Protein AF-0000000077139565 (afdb_homodimer)

Sequence (240 aa):
MNKADRIEIIENQLIAYNNKDIEKFLTYWDQNAKIYLHPNTLIANGIQEIKERHLMRFQEPDLSAELISRKAYSEKIVDFEIVTRNLPEGKAILDVLAIYEIENNFITKAWFLIGEPIYIMNKADRIEIIENQLIAYNNKDIEKFLTYWDQNAKIYLHPNTLIANGIQEIKERHLMRFQEPDLSAELISRKAYSEKIVDFEIVTRNLPEGKAILDVLAIYEIENNFITKAWFLIGEPIYI

Organism: Leptospira biflexa serovar Patoc (strain Patoc 1 / ATCC 23582 / Paris) (NCBI:txid456481)

InterPro domains:
  IPR032710 NTF2-like domain superfamily [SSF54427] (6-115)

Structure (mmCIF, N/CA/C/O backbone):
data_AF-0000000077139565-model_v1
#
loop_
_entity.id
_entity.type
_entity.pdbx_description
1 polymer 'SnoaL-like domain-containing protein'
#
loop_
_atom_site.group_PDB
_atom_site.id
_atom_site.type_symbol
_atom_site.label_atom_id
_atom_site.label_alt_id
_atom_site.label_comp_id
_atom_site.label_asym_id
_atom_site.label_entity_id
_atom_site.label_seq_id
_atom_site.pdbx_PDB_ins_code
_atom_site.Cartn_x
_atom_site.Cartn_y
_atom_site.Cartn_z
_atom_site.occupancy
_atom_site.B_iso_or_equiv
_atom_site.auth_seq_id
_atom_site.auth_comp_id
_atom_site.auth_asym_id
_atom_site.auth_atom_id
_atom_site.pdbx_PDB_model_num
ATOM 1 N N . MET A 1 1 ? 22.359 1.087 -3.627 1 79.38 1 MET A N 1
ATOM 2 C CA . MET A 1 1 ? 21.484 0.787 -4.758 1 79.38 1 MET A CA 1
ATOM 3 C C . MET A 1 1 ? 20.625 1.996 -5.121 1 79.38 1 MET A C 1
ATOM 5 O O . MET A 1 1 ? 20.062 2.652 -4.242 1 79.38 1 MET A O 1
ATOM 9 N N . ASN A 1 2 ? 20.641 2.254 -6.418 1 87.25 2 ASN A N 1
ATOM 10 C CA . ASN A 1 2 ? 19.859 3.434 -6.789 1 87.25 2 ASN A CA 1
ATOM 11 C C . ASN A 1 2 ? 18.453 3.062 -7.25 1 87.25 2 ASN A C 1
ATOM 13 O O . ASN A 1 2 ? 18.141 1.882 -7.41 1 87.25 2 ASN A O 1
ATOM 17 N N . LYS A 1 3 ? 17.578 4.047 -7.332 1 90.25 3 LYS A N 1
ATOM 18 C CA . LYS A 1 3 ? 16.172 3.891 -7.699 1 90.25 3 LYS A CA 1
ATOM 19 C C . LYS A 1 3 ? 16.031 3.135 -9.016 1 90.25 3 LYS A C 1
ATOM 21 O O . LYS A 1 3 ? 15.172 2.271 -9.156 1 90.25 3 LYS A O 1
ATOM 26 N N . ALA A 1 4 ? 16.875 3.469 -9.969 1 92.69 4 ALA A N 1
ATOM 27 C CA . ALA A 1 4 ? 16.812 2.84 -11.281 1 92.69 4 ALA A CA 1
ATOM 28 C C . ALA A 1 4 ? 17.062 1.338 -11.188 1 92.69 4 ALA A C 1
ATOM 30 O O . ALA A 1 4 ? 16.422 0.549 -11.875 1 92.69 4 ALA A O 1
ATOM 31 N N . ASP A 1 5 ? 17.969 0.961 -10.359 1 94.69 5 ASP A N 1
ATOM 32 C CA . ASP A 1 5 ? 18.281 -0.45 -10.148 1 94.69 5 ASP A CA 1
ATOM 33 C C . ASP A 1 5 ? 17.078 -1.194 -9.562 1 94.69 5 ASP A C 1
ATOM 35 O O . ASP A 1 5 ? 16.766 -2.303 -9.992 1 94.69 5 ASP A O 1
ATOM 39 N N . ARG A 1 6 ? 16.5 -0.558 -8.586 1 96.44 6 ARG A N 1
ATOM 40 C CA . ARG A 1 6 ? 15.344 -1.171 -7.945 1 96.44 6 ARG A CA 1
ATOM 41 C C . ARG A 1 6 ? 14.203 -1.36 -8.938 1 96.44 6 ARG A C 1
ATOM 43 O O . ARG A 1 6 ? 13.562 -2.416 -8.969 1 96.44 6 ARG A O 1
ATOM 50 N N . ILE A 1 7 ? 13.969 -0.397 -9.773 1 96.81 7 ILE A N 1
ATOM 51 C CA . ILE A 1 7 ? 12.914 -0.447 -10.781 1 96.81 7 ILE A CA 1
ATOM 52 C C . ILE A 1 7 ? 13.203 -1.574 -11.773 1 96.81 7 ILE A C 1
ATOM 54 O O . ILE A 1 7 ? 12.297 -2.32 -12.148 1 96.81 7 ILE A O 1
ATOM 58 N N . GLU A 1 8 ? 14.398 -1.673 -12.18 1 97.12 8 GLU A N 1
ATOM 59 C CA . GLU A 1 8 ? 14.789 -2.709 -13.125 1 97.12 8 GLU A CA 1
ATOM 60 C C . GLU A 1 8 ? 14.555 -4.102 -12.547 1 97.12 8 GLU A C 1
ATOM 62 O O . GLU A 1 8 ? 14.109 -5.008 -13.258 1 97.12 8 GLU A O 1
ATOM 67 N N . ILE A 1 9 ? 14.867 -4.266 -11.312 1 97.94 9 ILE A N 1
ATOM 68 C CA . ILE A 1 9 ? 14.664 -5.547 -10.648 1 97.94 9 ILE A CA 1
ATOM 69 C C . ILE A 1 9 ? 13.18 -5.914 -10.688 1 97.94 9 ILE A C 1
ATOM 71 O O . ILE A 1 9 ? 12.828 -7.039 -11.055 1 97.94 9 ILE A O 1
ATOM 75 N N . ILE A 1 10 ? 12.312 -5.004 -10.352 1 98.69 10 ILE A N 1
ATOM 76 C CA . ILE A 1 10 ? 10.883 -5.266 -10.297 1 98.69 10 ILE A CA 1
ATOM 77 C C . ILE A 1 10 ? 10.344 -5.5 -11.703 1 98.69 10 ILE A C 1
ATOM 79 O O . ILE A 1 10 ? 9.5 -6.371 -11.922 1 98.69 10 ILE A O 1
ATOM 83 N N . GLU A 1 11 ? 10.891 -4.73 -12.656 1 98.44 11 GLU A N 1
ATOM 84 C CA . GLU A 1 11 ? 10.508 -4.922 -14.055 1 98.44 11 GLU A CA 1
ATOM 85 C C . GLU A 1 11 ? 10.852 -6.328 -14.531 1 98.44 11 GLU A C 1
ATOM 87 O O . GLU A 1 11 ? 10.008 -7.016 -15.102 1 98.44 11 GLU A O 1
ATOM 92 N N . ASN A 1 12 ? 12.023 -6.723 -14.297 1 98.62 12 ASN A N 1
ATOM 93 C CA . ASN A 1 12 ? 12.484 -8.031 -14.742 1 98.62 12 ASN A CA 1
ATOM 94 C C . ASN A 1 12 ? 11.773 -9.156 -14 1 98.62 12 ASN A C 1
ATOM 96 O O . ASN A 1 12 ? 11.484 -10.203 -14.586 1 98.62 12 ASN A O 1
ATOM 100 N N . GLN A 1 13 ? 11.562 -9 -12.719 1 98.81 13 GLN A N 1
ATOM 101 C CA . GLN A 1 13 ? 10.773 -9.961 -11.953 1 98.81 13 GLN A CA 1
ATOM 102 C C . GLN A 1 13 ? 9.391 -10.148 -12.555 1 98.81 13 GLN A C 1
ATOM 104 O O . GLN A 1 13 ? 8.906 -11.281 -12.68 1 98.81 13 GLN A O 1
ATOM 109 N N . LEU A 1 14 ? 8.719 -9.055 -12.992 1 98.88 14 LEU A N 1
ATOM 110 C CA . LEU A 1 14 ? 7.395 -9.117 -13.602 1 98.88 14 LEU A CA 1
ATOM 111 C C . LEU A 1 14 ? 7.441 -9.859 -14.93 1 98.88 14 LEU A C 1
ATOM 113 O O . LEU A 1 14 ? 6.551 -10.656 -15.234 1 98.88 14 LEU A O 1
ATOM 117 N N . ILE A 1 15 ? 8.445 -9.57 -15.711 1 98.75 15 ILE A N 1
ATOM 118 C CA . ILE A 1 15 ? 8.633 -10.266 -16.984 1 98.75 15 ILE A CA 1
ATOM 119 C C . ILE A 1 15 ? 8.766 -11.766 -16.734 1 98.75 15 ILE A C 1
ATOM 121 O O . ILE A 1 15 ? 8.117 -12.578 -17.391 1 98.75 15 ILE A O 1
ATOM 125 N N . ALA A 1 16 ? 9.617 -12.125 -15.758 1 98.88 16 ALA A N 1
ATOM 126 C CA . ALA A 1 16 ? 9.805 -13.531 -15.414 1 98.88 16 ALA A CA 1
ATOM 127 C C . ALA A 1 16 ? 8.5 -14.164 -14.945 1 98.88 16 ALA A C 1
ATOM 129 O O . ALA A 1 16 ? 8.211 -15.32 -15.273 1 98.88 16 ALA A O 1
ATOM 130 N N . TYR A 1 17 ? 7.758 -13.453 -14.133 1 98.88 17 TYR A N 1
ATOM 131 C CA . TYR A 1 17 ? 6.453 -13.898 -13.656 1 98.88 17 TYR A CA 1
ATOM 132 C C . TYR A 1 17 ? 5.523 -14.203 -14.828 1 98.88 17 TYR A C 1
ATOM 134 O O . T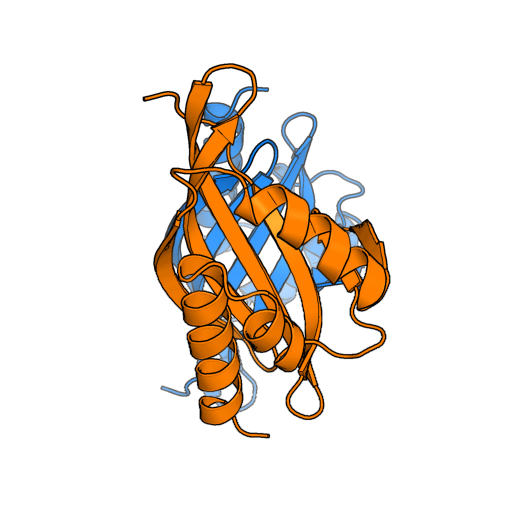YR A 1 17 ? 4.922 -15.281 -14.883 1 98.88 17 TYR A O 1
ATOM 142 N N . ASN A 1 18 ? 5.449 -13.328 -15.82 1 98.81 18 ASN A N 1
ATOM 143 C CA . ASN A 1 18 ? 4.547 -13.477 -16.969 1 98.81 18 ASN A CA 1
ATOM 144 C C . ASN A 1 18 ? 5.012 -14.586 -17.906 1 98.81 18 ASN A C 1
ATOM 146 O O . ASN A 1 18 ? 4.195 -15.219 -18.578 1 98.81 18 ASN A O 1
ATOM 150 N N . ASN A 1 19 ? 6.305 -14.773 -17.922 1 98.56 19 ASN A N 1
ATOM 151 C CA . ASN A 1 19 ? 6.863 -15.875 -18.703 1 98.56 19 ASN A CA 1
ATOM 152 C C . ASN A 1 19 ? 6.727 -17.203 -17.969 1 98.56 19 ASN A C 1
ATOM 154 O O . ASN A 1 19 ? 7.074 -18.266 -18.516 1 98.56 19 ASN A O 1
ATOM 158 N N . LYS A 1 20 ? 6.336 -17.172 -16.781 1 98.56 20 LYS A N 1
ATOM 159 C CA . LYS A 1 20 ? 6.223 -18.344 -15.914 1 98.56 20 LYS A CA 1
ATOM 160 C C . LYS A 1 20 ? 7.555 -19.078 -15.797 1 98.56 20 LYS A C 1
ATOM 162 O O . LYS A 1 20 ? 7.598 -20.312 -15.812 1 98.56 20 LYS A O 1
ATOM 167 N N . ASP A 1 21 ? 8.562 -18.234 -15.773 1 98.56 21 ASP A N 1
ATOM 168 C CA . ASP A 1 21 ? 9.93 -18.719 -15.648 1 98.56 21 ASP A CA 1
ATOM 169 C C . ASP A 1 21 ? 10.383 -18.734 -14.188 1 98.56 21 ASP A C 1
ATOM 171 O O . ASP A 1 21 ? 11.008 -17.766 -13.727 1 98.56 21 ASP A O 1
ATOM 175 N N . ILE A 1 22 ? 10.172 -19.875 -13.508 1 98.75 22 ILE A N 1
ATOM 176 C CA . ILE A 1 22 ? 10.367 -19.953 -12.07 1 98.75 22 ILE A CA 1
ATOM 177 C C . ILE A 1 22 ? 11.844 -19.719 -11.734 1 98.75 22 ILE A C 1
ATOM 179 O O . ILE A 1 22 ? 12.172 -19.078 -10.742 1 98.75 22 ILE A O 1
ATOM 183 N N . GLU A 1 23 ? 12.734 -20.234 -12.469 1 98.56 23 GLU A N 1
ATOM 184 C CA . GLU A 1 23 ? 14.156 -20.094 -12.195 1 98.56 23 GLU A CA 1
ATOM 185 C C . GLU A 1 23 ? 14.578 -18.625 -12.242 1 98.56 23 GLU A C 1
ATOM 187 O O . GLU A 1 23 ? 15.234 -18.125 -11.32 1 98.56 23 GLU A O 1
ATOM 192 N N . LYS A 1 24 ? 14.164 -18.047 -13.312 1 98.69 24 LYS A N 1
ATOM 193 C CA . LYS A 1 24 ? 14.5 -16.625 -13.438 1 98.69 24 LYS A CA 1
ATOM 194 C C . LYS A 1 24 ? 13.781 -15.797 -12.383 1 98.69 24 LYS A C 1
ATOM 196 O O . LYS A 1 24 ? 14.367 -14.891 -11.797 1 98.69 24 LYS A O 1
ATOM 201 N N . PHE A 1 25 ? 12.531 -16.062 -12.148 1 98.88 25 PHE A N 1
ATOM 202 C CA . PHE A 1 25 ? 11.719 -15.367 -11.164 1 98.88 25 PHE A CA 1
ATOM 203 C C . PHE A 1 25 ? 12.391 -15.367 -9.797 1 98.88 25 PHE A C 1
ATOM 205 O O . PHE A 1 25 ? 12.523 -14.312 -9.164 1 98.88 25 PHE A O 1
ATOM 212 N N . LEU A 1 26 ? 12.93 -16.469 -9.398 1 98.81 26 LEU A N 1
ATOM 213 C CA . LEU A 1 26 ? 13.469 -16.641 -8.055 1 98.81 26 LEU A CA 1
ATOM 214 C C . LEU A 1 26 ? 14.797 -15.906 -7.898 1 98.81 26 LEU A C 1
ATOM 216 O O . LEU A 1 26 ? 15.219 -15.617 -6.781 1 98.81 26 LEU A O 1
ATOM 220 N N . THR A 1 27 ? 15.43 -15.602 -9 1 98.69 27 THR A N 1
ATOM 221 C CA . THR A 1 27 ? 16.734 -14.953 -8.93 1 98.69 27 THR A CA 1
ATOM 222 C C . THR A 1 27 ? 16.609 -13.531 -8.391 1 98.69 27 THR A C 1
ATOM 224 O O . THR A 1 27 ? 17.594 -12.922 -7.98 1 98.69 27 THR A O 1
ATOM 227 N N . TYR A 1 28 ? 15.414 -13.008 -8.336 1 98.75 28 TYR A N 1
ATOM 228 C CA . TYR A 1 28 ? 15.211 -11.633 -7.902 1 98.75 28 TYR A CA 1
ATOM 229 C C . TYR A 1 28 ? 14.859 -11.57 -6.422 1 98.75 28 TYR A C 1
ATOM 231 O O . TYR A 1 28 ? 14.766 -10.492 -5.84 1 98.75 28 TYR A O 1
ATOM 239 N N . TRP A 1 29 ? 14.711 -12.672 -5.785 1 98.81 29 TRP A N 1
ATOM 240 C CA . TRP A 1 29 ? 14.266 -12.742 -4.398 1 98.81 29 TRP A CA 1
ATOM 241 C C . TRP A 1 29 ? 15.414 -13.117 -3.477 1 98.81 29 TRP A C 1
ATOM 243 O O . TRP A 1 29 ? 16.266 -13.945 -3.834 1 98.81 29 TRP A O 1
ATOM 253 N N . ASP A 1 30 ? 15.414 -12.523 -2.297 1 98.75 30 ASP A N 1
ATOM 254 C CA . ASP A 1 30 ? 16.328 -12.93 -1.239 1 98.75 30 ASP A CA 1
ATOM 255 C C . ASP A 1 30 ? 16 -14.328 -0.727 1 98.75 30 ASP A C 1
ATOM 257 O O . ASP A 1 30 ? 14.844 -14.734 -0.718 1 98.75 30 ASP A O 1
ATOM 261 N N . GLN A 1 31 ? 17.016 -14.977 -0.201 1 98.44 31 GLN A N 1
ATOM 262 C CA . GLN A 1 31 ? 16.844 -16.328 0.31 1 98.44 31 GLN A CA 1
ATOM 263 C C . GLN A 1 31 ? 15.852 -16.359 1.475 1 98.44 31 GLN A C 1
ATOM 265 O O . GLN A 1 31 ? 15.141 -17.344 1.669 1 98.44 31 GLN A O 1
ATOM 270 N N . ASN A 1 32 ? 15.781 -15.305 2.211 1 98.62 32 ASN A N 1
ATOM 271 C CA . ASN A 1 32 ? 14.922 -15.234 3.389 1 98.62 32 ASN A CA 1
ATOM 272 C C . ASN A 1 32 ? 13.75 -14.281 3.172 1 98.62 32 ASN A C 1
ATOM 274 O O . ASN A 1 32 ? 13.188 -13.75 4.133 1 98.62 32 ASN A O 1
ATOM 278 N N . ALA A 1 33 ? 13.453 -13.984 1.938 1 98.88 33 ALA A N 1
ATOM 279 C CA . ALA A 1 33 ? 12.391 -13.039 1.612 1 98.88 33 ALA A CA 1
ATOM 280 C C . ALA A 1 33 ? 11.055 -13.492 2.203 1 98.88 33 ALA A C 1
ATOM 282 O O . ALA A 1 33 ? 10.836 -14.68 2.42 1 98.88 33 ALA A O 1
ATOM 283 N N . LYS A 1 34 ? 10.195 -12.555 2.49 1 98.88 34 LYS A N 1
ATOM 284 C CA . LYS A 1 34 ? 8.867 -12.82 3.031 1 98.88 34 LYS A CA 1
ATOM 285 C C . LYS A 1 34 ? 7.785 -12.141 2.195 1 98.88 34 LYS A C 1
ATOM 287 O O . LYS A 1 34 ? 7.969 -11.016 1.734 1 98.88 34 LYS A O 1
ATOM 292 N N . ILE A 1 35 ? 6.707 -12.766 1.991 1 98.88 35 ILE A N 1
ATOM 293 C CA . ILE A 1 35 ? 5.551 -12.211 1.293 1 98.88 35 ILE A CA 1
ATOM 294 C C . ILE A 1 35 ? 4.359 -12.141 2.242 1 98.88 35 ILE A C 1
ATOM 296 O O . ILE A 1 35 ? 4.062 -13.109 2.949 1 98.88 35 ILE A O 1
ATOM 300 N N . TYR A 1 36 ? 3.682 -11.016 2.234 1 98.88 36 TYR A N 1
ATOM 301 C CA . TYR A 1 36 ? 2.541 -10.781 3.113 1 98.88 36 TYR A CA 1
ATOM 302 C C . TYR A 1 36 ? 1.309 -10.383 2.311 1 98.88 36 TYR A C 1
ATOM 304 O O . TYR A 1 36 ? 1.413 -9.664 1.314 1 98.88 36 TYR A O 1
ATOM 312 N N . LEU A 1 37 ? 0.209 -10.867 2.768 1 98.31 37 LEU A N 1
ATOM 313 C CA . LEU A 1 37 ? -1.005 -10.094 2.549 1 98.31 37 LEU A CA 1
ATOM 314 C C . LEU A 1 37 ? -1.083 -8.922 3.521 1 98.31 37 LEU A C 1
ATOM 316 O O . LEU A 1 37 ? -0.947 -9.102 4.734 1 98.31 37 LEU A O 1
ATOM 320 N N . HIS A 1 38 ? -1.187 -7.781 2.996 1 98.25 38 HIS A N 1
ATOM 321 C CA . HIS A 1 38 ? -1.155 -6.582 3.826 1 98.25 38 HIS A CA 1
ATOM 322 C C . HIS A 1 38 ? -2.227 -6.637 4.91 1 98.25 38 HIS A C 1
ATOM 324 O O . HIS A 1 38 ? -3.375 -6.992 4.637 1 98.25 38 HIS A O 1
ATOM 330 N N . PRO A 1 39 ? -1.955 -6.262 6.062 1 97.38 39 PRO A N 1
ATOM 331 C CA . PRO A 1 39 ? -0.705 -5.617 6.473 1 97.38 39 PRO A CA 1
ATOM 332 C C . PRO A 1 39 ? 0.331 -6.617 6.988 1 97.38 39 PRO A C 1
ATOM 334 O O . PRO A 1 39 ? 1.529 -6.324 6.984 1 97.38 39 PRO A O 1
ATOM 337 N N . ASN A 1 40 ? -0.131 -7.906 7.422 1 97.44 40 ASN A N 1
ATOM 338 C CA . ASN A 1 40 ? 0.881 -8.664 8.148 1 97.44 40 ASN A CA 1
ATOM 339 C C . ASN A 1 40 ? 0.595 -10.164 8.117 1 97.44 40 ASN A C 1
ATOM 341 O O . ASN A 1 40 ? 1.096 -10.914 8.953 1 97.44 40 ASN A O 1
ATOM 345 N N . THR A 1 41 ? -0.232 -10.617 7.211 1 98.12 41 THR A N 1
ATOM 346 C CA . THR A 1 41 ? -0.449 -12.055 7.062 1 98.12 41 THR A CA 1
ATOM 347 C C . THR A 1 41 ? 0.665 -12.688 6.238 1 98.12 41 THR A C 1
ATOM 349 O O . THR A 1 41 ? 0.742 -12.477 5.023 1 98.12 41 THR A O 1
ATOM 352 N N . LEU A 1 42 ? 1.397 -13.461 6.898 1 98.75 42 LEU A N 1
ATOM 353 C CA . LEU A 1 42 ? 2.521 -14.117 6.238 1 98.75 42 LEU A CA 1
ATOM 354 C C . LEU A 1 42 ? 2.043 -15.281 5.371 1 98.75 42 LEU A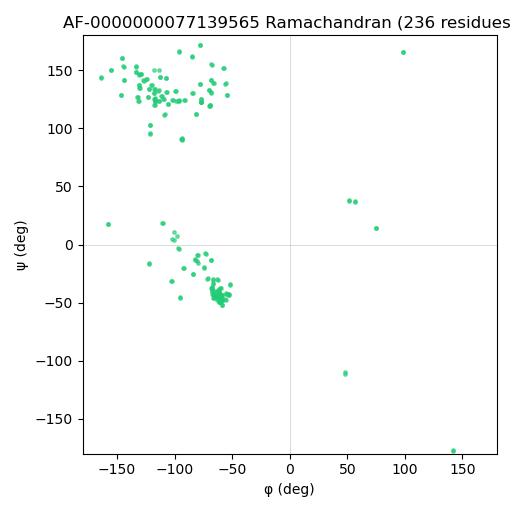 C 1
ATOM 356 O O . LEU A 1 42 ? 1.385 -16.203 5.863 1 98.75 42 LEU A O 1
ATOM 360 N N . ILE A 1 43 ? 2.424 -15.258 4.051 1 98.62 43 ILE A N 1
ATOM 361 C CA . ILE A 1 43 ? 1.927 -16.312 3.18 1 98.62 43 ILE A CA 1
ATOM 362 C C . ILE A 1 43 ? 3.104 -17.062 2.547 1 98.62 43 ILE A C 1
ATOM 364 O O . ILE A 1 43 ? 2.928 -18.125 1.96 1 98.62 43 ILE A O 1
ATOM 368 N N . ALA A 1 44 ? 4.281 -16.516 2.568 1 98.81 44 ALA A N 1
ATOM 369 C CA . ALA A 1 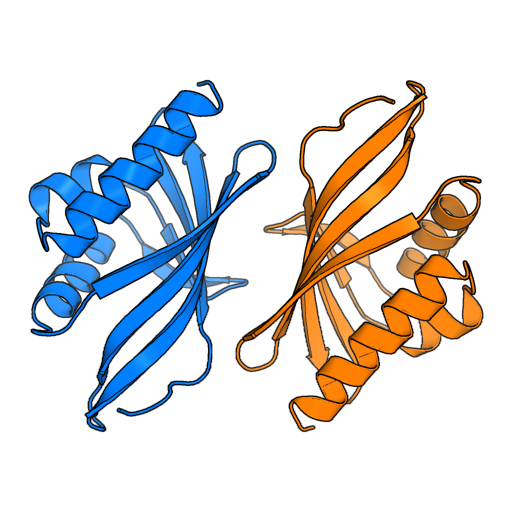44 ? 5.496 -17.203 2.145 1 98.81 44 ALA A CA 1
ATOM 370 C C . ALA A 1 44 ? 6.699 -16.75 2.969 1 98.81 44 ALA A C 1
ATOM 372 O O . ALA A 1 44 ? 6.914 -15.555 3.16 1 98.81 44 ALA A O 1
ATOM 373 N N . ASN A 1 45 ? 7.414 -17.672 3.51 1 98.75 45 ASN A N 1
ATOM 374 C CA . ASN A 1 45 ? 8.586 -17.438 4.348 1 98.75 45 ASN A CA 1
ATOM 375 C C . ASN A 1 45 ? 9.828 -18.109 3.768 1 98.75 45 ASN A C 1
ATOM 377 O O . ASN A 1 45 ? 10.086 -19.297 4.035 1 98.75 45 ASN A O 1
ATOM 381 N N . GLY A 1 46 ? 10.539 -17.312 3.055 1 98.69 46 GLY A N 1
ATOM 382 C CA . GLY A 1 46 ? 11.742 -17.859 2.443 1 98.69 46 GLY A CA 1
ATOM 383 C C . GLY A 1 46 ? 11.547 -18.25 0.991 1 98.69 46 GLY A C 1
ATOM 384 O O . GLY A 1 46 ? 10.414 -18.438 0.537 1 98.69 46 GLY A O 1
ATOM 385 N N . ILE A 1 47 ? 12.688 -18.453 0.366 1 98.62 47 ILE A N 1
ATOM 386 C CA . ILE A 1 47 ? 12.719 -18.656 -1.079 1 98.62 47 ILE A CA 1
ATOM 387 C C . ILE A 1 47 ? 12.023 -19.969 -1.435 1 98.62 47 ILE A C 1
ATOM 389 O O . ILE A 1 47 ? 11.383 -20.062 -2.482 1 98.62 47 ILE A O 1
ATOM 393 N N . GLN A 1 48 ? 12.117 -20.922 -0.61 1 98.69 48 GLN A N 1
ATOM 394 C CA . GLN A 1 48 ? 11.5 -22.203 -0.911 1 98.69 48 GLN A CA 1
ATOM 395 C C . GLN A 1 48 ? 9.977 -22.094 -0.943 1 98.69 48 GLN A C 1
ATOM 397 O O . GLN A 1 48 ? 9.328 -22.594 -1.863 1 98.69 48 GLN A O 1
ATOM 402 N N . GLU A 1 49 ? 9.422 -21.438 0.038 1 98.81 49 GLU A N 1
ATOM 403 C CA . GLU A 1 49 ? 7.977 -21.266 0.048 1 98.81 49 GLU A CA 1
ATOM 404 C C . GLU A 1 49 ? 7.52 -20.359 -1.092 1 98.81 49 GLU A C 1
ATOM 406 O O . GLU A 1 49 ? 6.445 -20.562 -1.658 1 98.81 49 GLU A O 1
ATOM 411 N N . ILE A 1 50 ? 8.281 -19.391 -1.389 1 98.88 50 ILE A N 1
ATOM 412 C CA . ILE A 1 50 ? 7.98 -18.516 -2.523 1 98.88 50 ILE A CA 1
ATOM 413 C C . ILE A 1 50 ? 7.969 -19.344 -3.811 1 98.88 50 ILE A C 1
ATOM 415 O O . ILE A 1 50 ? 7.055 -19.203 -4.629 1 98.88 50 ILE A O 1
ATOM 419 N N . LYS A 1 51 ? 8.953 -20.188 -3.926 1 98.81 51 LYS A N 1
ATOM 420 C CA . LYS A 1 51 ? 9.031 -21.062 -5.09 1 98.81 51 LYS A CA 1
ATOM 421 C C . LYS A 1 51 ? 7.785 -21.938 -5.191 1 98.81 51 LYS A C 1
ATOM 423 O O . LYS A 1 51 ? 7.141 -22 -6.246 1 98.81 51 LYS A O 1
ATOM 428 N N . GLU A 1 52 ? 7.445 -22.594 -4.184 1 98.75 52 GLU A N 1
ATOM 429 C CA . GLU A 1 52 ? 6.305 -23.5 -4.184 1 98.75 52 GLU A CA 1
ATOM 430 C C . GLU A 1 52 ? 5.012 -22.781 -4.527 1 98.75 52 GLU A C 1
ATOM 432 O O . GLU A 1 52 ? 4.211 -23.266 -5.332 1 98.75 52 GLU A O 1
ATOM 437 N N . ARG A 1 53 ? 4.836 -21.719 -3.941 1 98.38 53 ARG A N 1
ATOM 438 C CA . ARG A 1 53 ? 3.648 -20.906 -4.184 1 98.38 53 ARG A CA 1
ATOM 439 C C . ARG A 1 53 ? 3.545 -20.516 -5.652 1 98.38 53 ARG A C 1
ATOM 441 O O . ARG A 1 53 ? 2.473 -20.609 -6.254 1 98.38 53 ARG A O 1
ATOM 448 N N . HIS A 1 54 ? 4.609 -20.125 -6.25 1 98.62 54 HIS A N 1
ATOM 449 C CA . HIS A 1 54 ? 4.555 -19.594 -7.609 1 98.62 54 HIS A CA 1
ATOM 450 C C . HIS A 1 54 ? 4.586 -20.719 -8.641 1 98.62 54 HIS A C 1
ATOM 452 O O . HIS A 1 54 ? 4.066 -20.578 -9.75 1 98.62 54 HIS A O 1
ATOM 458 N N . LEU A 1 55 ? 5.172 -21.891 -8.242 1 98.56 55 LEU A N 1
ATOM 459 C CA . LEU A 1 55 ? 5.043 -23.047 -9.117 1 98.56 55 LEU A CA 1
ATOM 460 C C . LEU A 1 55 ? 3.58 -23.438 -9.305 1 98.56 55 LEU A C 1
ATOM 462 O O . LEU A 1 55 ? 3.154 -23.75 -10.414 1 98.56 55 LEU A O 1
ATOM 466 N N . MET A 1 56 ? 2.914 -23.438 -8.281 1 97.75 56 MET A N 1
ATOM 467 C CA . MET A 1 56 ? 1.484 -23.719 -8.352 1 97.75 56 MET A CA 1
ATOM 468 C C . MET A 1 56 ? 0.761 -22.672 -9.188 1 97.75 56 MET A C 1
ATOM 470 O O . MET A 1 56 ? -0.055 -23 -10.047 1 97.75 56 MET A O 1
ATOM 474 N N . ARG A 1 57 ? 1.041 -21.438 -8.945 1 97.62 57 ARG A N 1
ATOM 475 C CA . ARG A 1 57 ? 0.418 -20.312 -9.648 1 97.62 57 ARG A CA 1
ATOM 476 C C . ARG A 1 57 ? 0.708 -20.375 -11.141 1 97.62 57 ARG A C 1
ATOM 478 O O . ARG A 1 57 ? -0.167 -20.094 -11.961 1 97.62 57 ARG A O 1
ATOM 485 N N . PHE A 1 58 ? 1.878 -20.781 -11.508 1 98.31 58 PHE A N 1
ATOM 486 C CA . PHE A 1 58 ? 2.34 -20.781 -12.891 1 98.31 58 PHE A CA 1
ATOM 487 C C . PHE A 1 58 ? 1.658 -21.891 -13.688 1 98.31 58 PHE A C 1
ATOM 489 O O . PHE A 1 58 ? 1.75 -21.922 -14.914 1 98.31 58 PHE A O 1
ATOM 496 N N . GLN A 1 59 ? 0.923 -22.719 -13.023 1 98 59 GLN A N 1
ATOM 497 C CA . GLN A 1 59 ? 0.163 -23.75 -13.727 1 98 59 GLN A CA 1
ATOM 498 C C . GLN A 1 59 ? -1.123 -23.188 -14.312 1 98 59 GLN A C 1
ATOM 500 O O . GLN A 1 59 ? -1.781 -23.828 -15.133 1 98 59 GLN A O 1
ATOM 505 N N . GLU A 1 60 ? -1.488 -22.062 -13.891 1 98.06 60 GLU A N 1
ATOM 506 C CA . GLU A 1 60 ? -2.697 -21.438 -14.406 1 98.06 60 GLU A CA 1
ATOM 507 C C . GLU A 1 60 ? -2.514 -20.984 -15.852 1 98.06 60 GLU A C 1
ATOM 509 O O . GLU A 1 60 ? -1.694 -20.109 -16.141 1 98.06 60 GLU A O 1
ATOM 514 N N . PRO A 1 61 ? -3.264 -21.484 -16.734 1 97.56 61 PRO A N 1
ATOM 515 C CA . PRO A 1 61 ? -2.992 -21.25 -18.156 1 97.56 61 PRO A CA 1
ATOM 516 C C . PRO A 1 61 ? -3.184 -19.781 -18.547 1 97.56 61 PRO A C 1
ATOM 518 O O . PRO A 1 61 ? -2.494 -19.297 -19.453 1 97.56 61 PRO A O 1
ATOM 521 N N . ASP A 1 62 ? -4.086 -19.031 -17.891 1 98.25 62 ASP A N 1
ATOM 522 C CA . ASP A 1 62 ? -4.383 -17.672 -18.312 1 98.25 62 ASP A CA 1
ATOM 523 C C . ASP A 1 62 ? -3.666 -16.656 -17.438 1 98.25 62 ASP A C 1
ATOM 525 O O . ASP A 1 62 ? -3.867 -15.445 -17.578 1 98.25 62 ASP A O 1
ATOM 529 N N . LEU A 1 63 ? -2.873 -17.156 -16.547 1 98.62 63 LEU A N 1
ATOM 530 C CA . LEU A 1 63 ? -2.203 -16.266 -15.594 1 98.62 63 LEU A CA 1
ATOM 531 C C . LEU A 1 63 ? -1.434 -15.172 -16.312 1 98.62 63 LEU A C 1
ATOM 533 O O . LEU A 1 63 ? -0.66 -15.453 -17.234 1 98.62 63 LEU A O 1
ATOM 537 N N . SER A 1 64 ? -1.683 -13.914 -15.898 1 98.69 64 SER A N 1
ATOM 538 C CA . SER A 1 64 ? -0.939 -12.773 -16.422 1 98.69 64 SER A CA 1
ATOM 539 C C . SER A 1 64 ? -1.126 -11.547 -15.531 1 98.69 64 SER A C 1
ATOM 541 O O . SER A 1 64 ? -2.189 -11.359 -14.938 1 98.69 64 SER A O 1
ATOM 543 N N . ALA A 1 65 ? -0.113 -10.82 -15.43 1 98.75 65 ALA A N 1
ATOM 544 C CA . ALA A 1 65 ? -0.161 -9.555 -14.703 1 98.75 65 ALA A CA 1
ATOM 545 C C . ALA A 1 65 ? 0.134 -8.383 -15.633 1 98.75 65 ALA A C 1
ATOM 547 O O . ALA A 1 65 ? 1.189 -8.336 -16.266 1 98.75 65 ALA A O 1
ATOM 548 N N . GLU A 1 66 ? -0.811 -7.48 -15.742 1 98.75 66 GLU A N 1
ATOM 549 C CA . GLU A 1 66 ? -0.622 -6.242 -16.5 1 98.75 66 GLU A CA 1
ATOM 550 C C . GLU A 1 66 ? -0.269 -5.086 -15.562 1 98.75 66 GLU A C 1
ATOM 5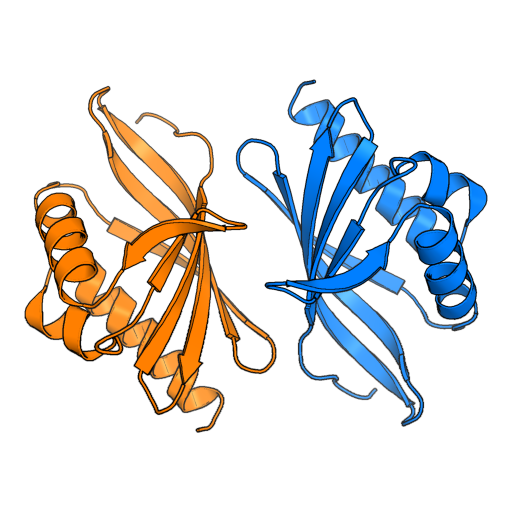52 O O . GLU A 1 66 ? -1.021 -4.773 -14.641 1 98.75 66 GLU A O 1
ATOM 557 N N . LEU A 1 67 ? 0.866 -4.457 -15.828 1 98.75 67 LEU A N 1
ATOM 558 C CA . LEU A 1 67 ? 1.279 -3.305 -15.039 1 98.75 67 LEU A CA 1
ATOM 559 C C . LEU A 1 67 ? 0.495 -2.061 -15.438 1 98.75 67 LEU A C 1
ATOM 561 O O . LEU A 1 67 ? 0.508 -1.662 -16.609 1 98.75 67 LEU A O 1
ATOM 565 N N . ILE A 1 68 ? -0.192 -1.43 -14.539 1 98.12 68 ILE A N 1
ATOM 566 C CA . ILE A 1 68 ? -0.949 -0.21 -14.797 1 98.12 68 ILE A CA 1
ATOM 567 C C . ILE A 1 68 ? -0.108 1.01 -14.43 1 98.12 68 ILE A C 1
ATOM 569 O O . ILE A 1 68 ? -0.07 1.994 -15.172 1 98.12 68 ILE A O 1
ATOM 573 N N . SER A 1 69 ? 0.516 0.952 -13.297 1 97.19 69 SER A N 1
ATOM 574 C CA . SER A 1 69 ? 1.429 2.006 -12.867 1 97.19 69 SER A CA 1
ATOM 575 C C . SER A 1 69 ? 2.455 1.479 -11.867 1 97.19 69 SER A C 1
ATOM 577 O O . SER A 1 69 ? 2.219 0.467 -11.203 1 97.19 69 SER A O 1
ATOM 579 N N . ARG A 1 70 ? 3.666 2.16 -11.938 1 98 70 ARG A N 1
ATOM 580 C CA . ARG A 1 70 ? 4.75 1.877 -11 1 98 70 ARG A CA 1
ATOM 581 C C . ARG A 1 70 ? 5.324 3.166 -10.422 1 98 70 ARG A C 1
ATOM 583 O O . ARG A 1 70 ? 5.613 4.109 -11.156 1 98 70 ARG A O 1
ATOM 590 N N . LYS A 1 71 ? 5.348 3.139 -9.078 1 96.81 71 LYS A N 1
ATOM 591 C CA . LYS A 1 71 ? 5.922 4.301 -8.406 1 96.81 71 LYS A CA 1
ATOM 592 C C . LYS A 1 71 ? 6.938 3.883 -7.348 1 96.81 71 LYS A C 1
ATOM 594 O O . LYS A 1 71 ? 6.773 2.844 -6.703 1 96.81 71 LYS A O 1
ATOM 599 N N . ALA A 1 72 ? 7.91 4.715 -7.246 1 95.94 72 ALA A N 1
ATOM 600 C CA . ALA A 1 72 ? 8.906 4.496 -6.199 1 95.94 72 ALA A CA 1
ATOM 601 C C . ALA A 1 72 ? 8.617 5.371 -4.98 1 95.94 72 ALA A C 1
ATOM 603 O O . ALA A 1 72 ? 8.312 6.559 -5.117 1 95.94 72 ALA A O 1
ATOM 604 N N . TYR A 1 73 ? 8.648 4.742 -3.814 1 96.19 73 TYR A N 1
ATOM 605 C CA . TYR A 1 73 ? 8.578 5.414 -2.521 1 96.19 73 TYR A CA 1
ATOM 606 C C . TYR A 1 73 ? 9.805 5.098 -1.675 1 96.19 73 TYR A C 1
ATOM 608 O O . TYR A 1 73 ? 9.883 4.039 -1.049 1 96.19 73 TYR A O 1
ATOM 616 N N . SER A 1 74 ? 10.703 6.09 -1.632 1 86.06 74 SER A N 1
ATOM 617 C CA . SER A 1 74 ? 11.961 5.824 -0.943 1 86.06 74 SER A CA 1
ATOM 618 C C . SER A 1 74 ? 12.562 4.492 -1.38 1 86.06 74 SER A C 1
ATOM 620 O O . SER A 1 74 ? 12.914 4.316 -2.549 1 86.06 74 SER A O 1
ATOM 622 N N . GLU A 1 75 ? 12.562 3.527 -0.521 1 86.38 75 GLU A N 1
ATOM 623 C CA . GLU A 1 75 ? 13.258 2.279 -0.832 1 86.38 75 GLU A CA 1
ATOM 624 C C . GLU A 1 75 ? 12.273 1.207 -1.295 1 86.38 75 GLU A C 1
ATOM 626 O O . GLU A 1 75 ? 12.648 0.046 -1.47 1 86.38 75 GLU A O 1
ATOM 631 N N . LYS A 1 76 ? 11.156 1.604 -1.521 1 97.12 76 LYS A N 1
ATOM 632 C CA . LYS A 1 76 ? 10.141 0.639 -1.94 1 97.12 76 LYS A CA 1
ATOM 633 C C . LYS A 1 76 ? 9.625 0.956 -3.342 1 97.12 76 LYS A C 1
ATOM 635 O O . LYS A 1 76 ? 9.664 2.109 -3.777 1 97.12 76 LYS A O 1
ATOM 640 N N . ILE A 1 77 ? 9.242 -0.059 -3.998 1 98.44 77 ILE A N 1
ATOM 641 C CA . ILE A 1 77 ? 8.562 0.066 -5.281 1 98.44 77 ILE A CA 1
ATOM 642 C C . ILE A 1 77 ? 7.129 -0.452 -5.152 1 98.44 77 ILE A C 1
ATOM 644 O O . ILE A 1 77 ? 6.891 -1.494 -4.539 1 98.44 77 ILE A O 1
ATOM 648 N N . VAL A 1 78 ? 6.203 0.33 -5.648 1 98.81 78 VAL A N 1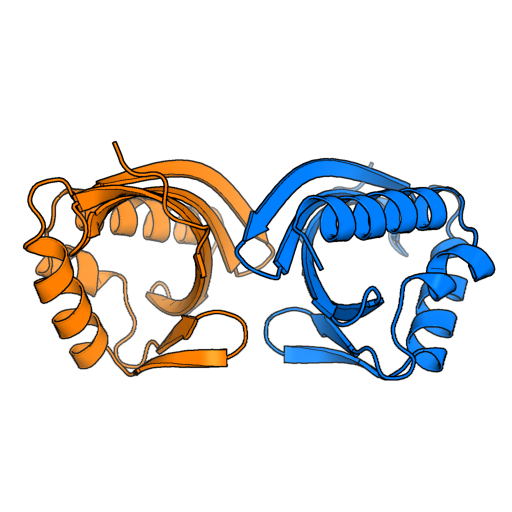
ATOM 649 C CA . VAL A 1 78 ? 4.789 -0.035 -5.594 1 98.81 78 VAL A CA 1
ATOM 650 C C . VAL A 1 78 ? 4.242 -0.205 -7.008 1 98.81 78 VAL A C 1
ATOM 652 O O . VAL A 1 78 ? 4.367 0.695 -7.844 1 98.81 78 VAL A O 1
ATOM 655 N N . ASP A 1 79 ? 3.648 -1.328 -7.293 1 98.75 79 ASP A N 1
ATOM 656 C CA . ASP A 1 79 ? 3 -1.615 -8.57 1 98.75 79 ASP A CA 1
ATOM 657 C C . ASP A 1 79 ? 1.486 -1.72 -8.406 1 98.75 79 ASP A C 1
ATOM 659 O O . ASP A 1 79 ? 1 -2.428 -7.52 1 98.75 79 ASP A O 1
ATOM 663 N N . PHE A 1 80 ? 0.728 -1.032 -9.164 1 98.44 80 PHE A N 1
ATOM 664 C CA . PHE A 1 80 ? -0.677 -1.329 -9.422 1 98.44 80 PHE A CA 1
ATOM 665 C C . PHE A 1 80 ? -0.827 -2.219 -10.648 1 98.44 80 PHE A C 1
ATOM 667 O O . PHE A 1 80 ? -0.377 -1.862 -11.742 1 98.44 80 PHE A O 1
ATOM 674 N N . GLU A 1 81 ? -1.471 -3.314 -10.43 1 98.56 81 GLU A N 1
ATOM 675 C CA . GLU A 1 81 ? -1.557 -4.305 -11.5 1 98.56 81 GLU A CA 1
ATOM 676 C C . GLU A 1 81 ? -2.984 -4.82 -11.656 1 98.56 81 GLU A C 1
ATOM 678 O O . GLU A 1 81 ? -3.777 -4.77 -10.719 1 98.56 81 GLU A O 1
ATOM 683 N N . ILE A 1 82 ? -3.293 -5.254 -12.859 1 98.44 82 ILE A N 1
ATOM 684 C CA . ILE A 1 82 ? -4.438 -6.121 -13.117 1 98.44 82 ILE A CA 1
ATOM 685 C C . ILE A 1 82 ? -3.953 -7.539 -13.398 1 98.44 82 ILE A C 1
ATOM 687 O O . ILE A 1 82 ? -3.189 -7.766 -14.344 1 98.44 82 ILE A O 1
ATOM 691 N N . VAL A 1 83 ? -4.371 -8.484 -12.617 1 98.69 83 VAL A N 1
ATOM 692 C CA . VAL A 1 83 ? -3.877 -9.852 -12.727 1 98.69 83 VAL A CA 1
ATOM 693 C C . VAL A 1 83 ? -5.008 -10.773 -13.18 1 98.69 83 VAL A C 1
ATOM 695 O O . VAL A 1 83 ? -6.102 -10.75 -12.609 1 98.69 83 VAL A O 1
ATOM 698 N N . THR A 1 84 ? -4.809 -11.461 -14.242 1 98.81 84 THR A N 1
ATOM 699 C CA . THR A 1 84 ? -5.715 -12.516 -14.688 1 98.81 84 THR A CA 1
ATOM 700 C C . THR A 1 84 ? -5.387 -13.836 -13.984 1 98.81 84 THR A C 1
ATOM 702 O O . THR A 1 84 ? -4.23 -14.25 -13.945 1 98.81 84 THR A O 1
ATOM 705 N N . ARG A 1 85 ? -6.402 -14.477 -13.438 1 98.44 85 ARG A N 1
ATOM 706 C CA . ARG A 1 85 ? -6.238 -15.727 -12.703 1 98.44 85 ARG A CA 1
ATOM 707 C C . ARG A 1 85 ? -7.285 -16.75 -13.133 1 98.44 85 ARG A C 1
ATOM 709 O O . ARG A 1 85 ? -8.367 -16.375 -13.586 1 98.44 85 ARG A O 1
ATOM 716 N N . ASN A 1 86 ? -6.879 -18 -13.078 1 98.56 86 ASN A N 1
ATOM 717 C CA . ASN A 1 86 ? -7.84 -19.094 -13.141 1 98.56 86 ASN A CA 1
ATOM 718 C C . ASN A 1 86 ? -8.242 -19.562 -11.742 1 98.56 86 ASN A C 1
ATOM 720 O O . ASN A 1 86 ? -7.633 -20.469 -11.188 1 98.56 86 ASN A O 1
ATOM 724 N N . LEU A 1 87 ? -9.305 -18.953 -11.219 1 97.31 87 LEU A N 1
ATOM 725 C CA . LEU A 1 87 ? -9.797 -19.312 -9.891 1 97.31 87 LEU A CA 1
ATOM 726 C C . LEU A 1 87 ? -10.727 -20.516 -9.961 1 97.31 87 LEU A C 1
ATOM 728 O O . LEU A 1 87 ? -11.172 -20.906 -11.047 1 97.31 87 LEU A O 1
ATOM 732 N N . PRO A 1 88 ? -10.93 -21.141 -8.844 1 95.81 88 PRO A N 1
ATOM 733 C CA . PRO A 1 88 ? -11.82 -22.297 -8.844 1 95.81 88 PRO A CA 1
ATOM 734 C C . PRO A 1 88 ? -13.18 -22.016 -9.469 1 95.81 88 PRO A C 1
ATOM 736 O O . PRO A 1 88 ? -13.727 -22.859 -10.18 1 95.81 88 PRO A O 1
ATOM 739 N N . GLU A 1 89 ? -13.719 -20.844 -9.328 1 96.94 89 GLU A N 1
ATOM 740 C CA . GLU A 1 89 ? -15.031 -20.453 -9.836 1 96.94 89 GLU A CA 1
ATOM 741 C C . GLU A 1 89 ? -14.953 -20.062 -11.312 1 96.94 89 GLU A C 1
ATOM 743 O O . GLU A 1 89 ? -15.977 -19.875 -11.969 1 96.94 89 GLU A O 1
ATOM 748 N N . GLY A 1 90 ? -13.742 -19.859 -11.859 1 97.25 90 GLY A N 1
ATOM 749 C CA . GLY A 1 90 ? -13.555 -19.5 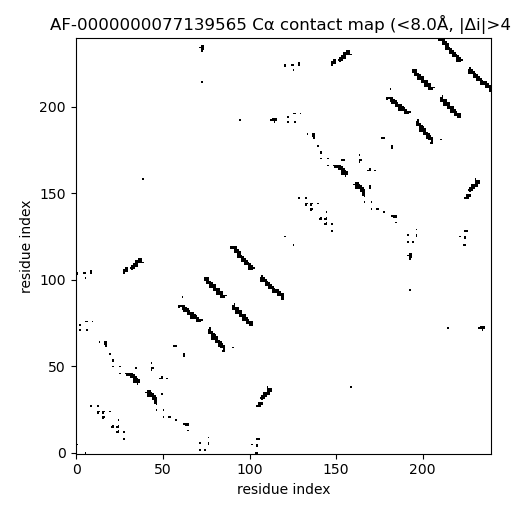-13.25 1 97.25 90 GLY A CA 1
ATOM 750 C C . GLY A 1 90 ? -12.438 -18.484 -13.453 1 97.25 90 GLY A C 1
ATOM 751 O O . GLY A 1 90 ? -11.742 -18.125 -12.5 1 97.25 90 GLY A O 1
ATOM 752 N N . LYS A 1 91 ? -12.32 -18.109 -14.75 1 98.44 91 LYS A N 1
ATOM 753 C CA . LYS A 1 91 ? -11.352 -17.078 -15.102 1 98.44 91 LYS A CA 1
ATOM 754 C C . LYS A 1 91 ? -11.789 -15.711 -14.586 1 98.44 91 LYS A C 1
ATOM 756 O O . LYS A 1 91 ? -12.961 -15.336 -14.703 1 98.44 91 LYS A O 1
ATOM 761 N N . ALA A 1 92 ? -10.883 -14.969 -13.953 1 98.56 92 ALA A N 1
ATOM 762 C CA . ALA A 1 92 ? -11.227 -13.672 -13.383 1 98.56 92 ALA A CA 1
ATOM 763 C C . ALA A 1 92 ? -10.062 -12.695 -13.477 1 98.56 92 ALA A C 1
ATOM 765 O O . ALA A 1 92 ? -8.922 -13.102 -13.719 1 98.56 92 ALA A O 1
ATOM 766 N N . ILE A 1 93 ? -10.352 -11.461 -13.375 1 98.44 93 ILE A N 1
ATOM 767 C CA . ILE A 1 93 ? -9.336 -10.43 -13.219 1 98.44 93 ILE A CA 1
ATOM 768 C C . ILE A 1 93 ? -9.453 -9.797 -11.828 1 98.44 93 ILE A C 1
ATOM 770 O O . ILE A 1 93 ? -10.547 -9.688 -11.281 1 98.44 93 ILE A O 1
ATOM 774 N N . LEU A 1 94 ? -8.273 -9.461 -11.305 1 97.62 94 LEU A N 1
ATOM 775 C CA . LEU A 1 94 ? -8.172 -8.844 -9.984 1 97.62 94 LEU A CA 1
ATOM 776 C C . LEU A 1 94 ? -7.285 -7.605 -10.039 1 97.62 94 LEU A C 1
ATOM 778 O O . LEU A 1 94 ? -6.234 -7.613 -10.688 1 97.62 94 LEU A O 1
ATOM 782 N N . ASP A 1 95 ? -7.738 -6.512 -9.398 1 97.62 95 ASP A N 1
ATOM 783 C CA . ASP A 1 95 ? -6.805 -5.441 -9.055 1 97.62 95 ASP A CA 1
ATOM 784 C C . ASP A 1 95 ? -5.816 -5.902 -7.98 1 97.62 95 ASP A C 1
ATOM 786 O O . ASP A 1 95 ? -6.219 -6.457 -6.953 1 97.62 95 ASP A O 1
ATOM 790 N N . VAL A 1 96 ? -4.562 -5.68 -8.203 1 98.5 96 VAL A N 1
ATOM 791 C CA . VAL A 1 96 ? -3.547 -6.051 -7.223 1 98.5 96 VAL A CA 1
ATOM 792 C C . VAL A 1 96 ? -2.602 -4.875 -6.992 1 98.5 96 VAL A C 1
ATOM 794 O O . VAL A 1 96 ? -2.086 -4.285 -7.945 1 98.5 96 VAL A O 1
ATOM 797 N N . LEU A 1 97 ? -2.488 -4.465 -5.789 1 98.81 97 LEU A N 1
ATOM 798 C CA . LEU A 1 97 ? -1.413 -3.576 -5.359 1 98.81 97 LEU A CA 1
ATOM 799 C C . LEU A 1 97 ? -0.265 -4.371 -4.746 1 98.81 97 LEU A C 1
ATOM 801 O O . LEU A 1 97 ? -0.466 -5.121 -3.789 1 98.81 97 LEU A O 1
ATOM 805 N N . ALA A 1 98 ? 0.931 -4.227 -5.238 1 98.88 98 ALA A N 1
ATOM 806 C CA . ALA A 1 98 ? 2.127 -4.898 -4.734 1 98.88 98 ALA A CA 1
ATOM 807 C C . ALA A 1 98 ? 3.152 -3.887 -4.23 1 98.88 98 ALA A C 1
ATOM 809 O O . ALA A 1 98 ? 3.516 -2.953 -4.945 1 98.88 98 ALA A O 1
ATOM 810 N N . ILE A 1 99 ? 3.545 -4.059 -3.035 1 98.88 99 ILE A N 1
ATOM 811 C CA . ILE A 1 99 ? 4.59 -3.244 -2.43 1 98.88 99 ILE A CA 1
ATOM 812 C C . ILE A 1 99 ? 5.852 -4.082 -2.236 1 98.88 99 ILE A C 1
ATOM 814 O O . ILE A 1 99 ? 5.816 -5.121 -1.568 1 98.88 99 ILE A O 1
ATOM 818 N N . TYR A 1 100 ? 6.98 -3.596 -2.789 1 98.81 100 TYR A N 1
ATOM 819 C CA . TYR A 1 100 ? 8.227 -4.355 -2.717 1 98.81 100 TYR A CA 1
ATOM 820 C C . TYR A 1 100 ? 9.289 -3.59 -1.936 1 98.81 100 TYR A C 1
ATOM 822 O O . TYR A 1 100 ? 9.508 -2.402 -2.18 1 98.81 100 TYR A O 1
ATOM 830 N N . GLU A 1 101 ? 9.844 -4.297 -1.048 1 98.44 101 GLU A N 1
ATOM 831 C CA . GLU A 1 101 ? 11.055 -3.809 -0.397 1 98.44 101 GLU A CA 1
ATOM 832 C C . GLU A 1 101 ? 12.297 -4.488 -0.965 1 98.44 101 GLU A C 1
ATOM 834 O O . GLU A 1 101 ? 12.367 -5.719 -1.018 1 98.44 101 GLU A O 1
ATOM 839 N N . ILE A 1 102 ? 13.203 -3.713 -1.43 1 97.94 102 ILE A N 1
ATOM 840 C CA . ILE A 1 102 ? 14.398 -4.223 -2.102 1 97.94 102 ILE A CA 1
ATOM 841 C C . ILE A 1 102 ? 15.641 -3.828 -1.312 1 97.94 102 ILE A C 1
ATOM 843 O O . ILE A 1 102 ? 15.828 -2.654 -0.979 1 97.94 102 ILE A O 1
ATOM 847 N N . GLU A 1 103 ? 16.375 -4.816 -0.952 1 95.5 103 GLU A N 1
ATOM 848 C CA . GLU A 1 103 ? 17.656 -4.629 -0.278 1 95.5 103 GLU A CA 1
ATOM 849 C C . GLU A 1 103 ? 18.75 -5.461 -0.938 1 95.5 103 GLU A C 1
ATOM 851 O O . GLU A 1 103 ? 18.531 -6.613 -1.31 1 95.5 103 GLU A O 1
ATOM 856 N N . ASN A 1 104 ? 19.906 -4.867 -1.103 1 93.69 104 ASN A N 1
ATOM 857 C CA . ASN A 1 104 ? 21.047 -5.578 -1.657 1 93.69 104 ASN A CA 1
ATOM 858 C C . ASN A 1 104 ? 20.703 -6.273 -2.971 1 93.69 104 ASN A C 1
ATOM 860 O O . ASN A 1 104 ? 21.031 -7.445 -3.166 1 93.69 104 ASN A O 1
ATOM 864 N N . ASN A 1 105 ? 19.906 -5.629 -3.76 1 93.88 105 ASN A N 1
ATOM 865 C CA . ASN A 1 105 ? 19.578 -6.035 -5.125 1 93.88 105 ASN A CA 1
ATOM 866 C C . ASN A 1 105 ? 18.609 -7.211 -5.145 1 93.88 105 ASN A C 1
ATOM 868 O O . ASN A 1 105 ? 18.469 -7.895 -6.164 1 93.88 105 ASN A O 1
ATOM 872 N N . PHE A 1 106 ? 18 -7.488 -4.012 1 97.69 106 PHE A N 1
ATOM 873 C CA . PHE A 1 106 ? 17 -8.555 -3.938 1 97.69 106 PHE A CA 1
ATOM 874 C C . PHE A 1 106 ? 15.719 -8.047 -3.279 1 97.69 106 PHE A C 1
ATOM 876 O O . PHE A 1 106 ? 15.766 -7.184 -2.402 1 97.69 106 PHE A O 1
ATOM 883 N N . ILE A 1 107 ? 14.625 -8.586 -3.727 1 98.69 107 ILE A N 1
ATOM 884 C CA . ILE A 1 107 ? 13.375 -8.367 -3.02 1 98.69 107 ILE A CA 1
ATOM 885 C C . ILE A 1 107 ? 13.406 -9.094 -1.676 1 98.69 107 ILE A C 1
ATOM 887 O O . ILE A 1 107 ? 13.555 -10.32 -1.629 1 98.69 107 ILE A O 1
ATOM 891 N N . THR A 1 108 ? 13.266 -8.336 -0.598 1 98.62 108 THR A N 1
ATOM 892 C CA . THR A 1 108 ? 13.359 -8.938 0.729 1 98.62 108 THR A CA 1
ATOM 893 C C . THR A 1 108 ? 11.969 -9.117 1.341 1 98.62 108 THR A C 1
ATOM 895 O O . THR A 1 108 ? 11.75 -10.023 2.145 1 98.62 108 THR A O 1
ATOM 898 N N . LYS A 1 109 ? 11.078 -8.266 1.016 1 98.62 109 LYS A N 1
ATOM 899 C CA . LYS A 1 109 ? 9.688 -8.352 1.458 1 98.62 109 LYS A CA 1
ATOM 900 C C . LYS A 1 109 ? 8.734 -7.875 0.368 1 98.62 109 LYS A C 1
ATOM 902 O O . LYS A 1 109 ? 9.094 -7.031 -0.454 1 98.62 109 LYS A O 1
ATOM 907 N N . ALA A 1 110 ? 7.574 -8.367 0.395 1 98.88 110 ALA A N 1
ATOM 908 C CA . ALA A 1 110 ? 6.488 -7.898 -0.462 1 98.88 110 ALA A CA 1
ATOM 909 C C . ALA A 1 110 ? 5.152 -7.949 0.273 1 98.88 110 ALA A C 1
ATOM 911 O O . ALA A 1 110 ? 4.914 -8.844 1.084 1 98.88 110 ALA A O 1
ATOM 912 N N . TRP A 1 111 ? 4.312 -6.992 0.065 1 98.81 111 TRP A N 1
ATOM 913 C CA . TRP A 1 111 ? 2.936 -6.934 0.55 1 98.81 111 TRP A CA 1
ATOM 914 C C . TRP A 1 111 ? 1.953 -6.832 -0.611 1 98.81 111 TRP A C 1
ATOM 916 O O . TRP A 1 111 ? 2.164 -6.051 -1.542 1 98.81 111 TRP A O 1
ATOM 926 N N . PHE A 1 112 ? 0.904 -7.566 -0.511 1 98.69 112 PHE A N 1
ATOM 927 C CA . PHE A 1 112 ? -0.101 -7.531 -1.566 1 98.69 112 PHE A CA 1
ATOM 928 C C . PHE A 1 112 ? -1.462 -7.137 -1.004 1 98.69 112 PHE A C 1
ATOM 930 O O . PHE A 1 112 ? -1.847 -7.586 0.077 1 98.69 112 PHE A O 1
ATOM 937 N N . LEU A 1 113 ? -2.152 -6.242 -1.627 1 98.69 113 LEU A N 1
ATOM 938 C CA . LEU A 1 113 ? -3.584 -5.996 -1.514 1 98.69 113 LEU A CA 1
ATOM 939 C C . LEU A 1 113 ? -4.316 -6.469 -2.766 1 98.69 113 LEU A C 1
ATOM 941 O O . LEU A 1 113 ? -3.916 -6.141 -3.885 1 98.69 113 LEU A O 1
ATOM 945 N N . ILE A 1 114 ? -5.348 -7.191 -2.557 1 97.75 114 ILE A N 1
ATOM 946 C CA . ILE A 1 114 ? -6.023 -7.848 -3.67 1 97.75 114 ILE A CA 1
ATOM 947 C C . ILE A 1 114 ? -7.492 -7.426 -3.705 1 97.75 114 ILE A C 1
ATOM 949 O O . ILE A 1 114 ? -8.195 -7.516 -2.697 1 97.75 114 ILE A O 1
ATOM 953 N N . GLY A 1 115 ? -7.887 -6.961 -4.891 1 97 115 GLY A N 1
ATOM 954 C CA . GLY A 1 115 ? -9.281 -6.578 -5.066 1 97 115 GLY A CA 1
ATOM 955 C C . GLY A 1 115 ? -10.203 -7.77 -5.266 1 97 115 GLY A C 1
ATOM 956 O O . GLY A 1 115 ? -9.742 -8.898 -5.406 1 97 115 GLY A O 1
ATOM 957 N N . GLU A 1 116 ? -11.523 -7.504 -5.254 1 95.31 116 GLU A N 1
ATOM 958 C CA . GLU A 1 116 ? -12.508 -8.539 -5.539 1 95.31 116 GLU A CA 1
ATOM 959 C C . GLU A 1 116 ? -12.406 -9.016 -6.988 1 95.31 116 GLU A C 1
ATOM 961 O O . GLU A 1 116 ? -12.219 -8.211 -7.898 1 95.31 116 GLU A O 1
ATOM 966 N N . PRO A 1 117 ? -12.547 -10.312 -7.086 1 96.81 117 PRO A N 1
ATOM 967 C CA . PRO A 1 117 ? -12.453 -10.828 -8.453 1 96.81 117 PRO A CA 1
ATOM 968 C C . PRO A 1 117 ? -13.625 -10.398 -9.328 1 96.81 117 PRO A C 1
ATOM 970 O O . PRO A 1 117 ? -14.758 -10.289 -8.844 1 96.81 117 PRO A O 1
ATOM 973 N N . ILE A 1 118 ? -13.359 -10.086 -10.602 1 96.88 118 ILE A N 1
ATOM 974 C CA . ILE A 1 118 ? -14.352 -9.922 -11.656 1 96.88 118 ILE A CA 1
ATOM 975 C C . ILE A 1 118 ? -14.266 -11.094 -12.633 1 96.88 118 ILE A C 1
ATOM 977 O O . ILE A 1 118 ? -13.273 -11.234 -13.359 1 96.88 118 ILE A O 1
ATOM 981 N N . TYR A 1 119 ? -15.258 -11.906 -12.656 1 96.94 119 TYR A N 1
ATOM 982 C CA . TYR A 1 119 ? -15.234 -13.102 -13.5 1 96.94 119 TYR A CA 1
ATOM 983 C C . TYR A 1 119 ? -15.531 -12.742 -14.953 1 96.94 119 TYR A C 1
ATOM 985 O O . TYR A 1 119 ? -16.406 -11.906 -15.234 1 96.94 119 TYR A O 1
ATOM 993 N N . ILE A 1 120 ? -14.781 -13.359 -15.844 1 95.19 120 ILE A N 1
ATOM 994 C CA . ILE A 1 120 ? -14.891 -13.047 -17.266 1 95.19 120 ILE A CA 1
ATOM 995 C C . ILE A 1 120 ? -15 -14.336 -18.078 1 95.19 120 ILE A C 1
ATOM 997 O O . ILE A 1 120 ? -14.531 -15.391 -17.641 1 95.19 120 ILE A O 1
ATOM 1001 N N . MET B 1 1 ? -21.031 -2.664 6.184 1 79.94 1 MET B N 1
ATOM 1002 C CA . MET B 1 1 ? -20.641 -1.463 5.449 1 79.94 1 MET B CA 1
ATOM 1003 C C . MET B 1 1 ? -20.281 -1.8 4.008 1 79.94 1 MET B C 1
ATOM 1005 O O . MET B 1 1 ? -19.547 -2.764 3.76 1 79.94 1 MET B O 1
ATOM 1009 N N . ASN B 1 2 ? -20.875 -0.988 3.139 1 87.44 2 ASN B N 1
ATOM 1010 C CA . ASN B 1 2 ? -20.562 -1.317 1.749 1 87.44 2 ASN B CA 1
ATOM 1011 C C . ASN B 1 2 ? -19.422 -0.459 1.206 1 87.44 2 ASN B C 1
ATOM 1013 O O . ASN B 1 2 ? -18.984 0.478 1.869 1 87.44 2 ASN B O 1
ATOM 1017 N N . LYS B 1 3 ? -18.891 -0.859 0.062 1 90.12 3 LYS B N 1
ATOM 1018 C CA . LYS B 1 3 ? -17.766 -0.203 -0.592 1 90.12 3 LYS B CA 1
ATOM 1019 C C . LYS B 1 3 ? -18.031 1.287 -0.786 1 90.12 3 LYS B C 1
ATOM 1021 O O . LYS B 1 3 ? -17.141 2.113 -0.57 1 90.12 3 LYS B O 1
ATOM 1026 N N . ALA B 1 4 ? -19.219 1.617 -1.193 1 92.69 4 ALA B N 1
ATOM 1027 C CA . ALA B 1 4 ? -19.594 3.008 -1.446 1 92.69 4 ALA B CA 1
ATOM 1028 C C . ALA B 1 4 ? -19.484 3.846 -0.175 1 92.69 4 ALA B C 1
ATOM 1030 O O . ALA B 1 4 ? -19.031 4.996 -0.219 1 92.69 4 ALA B O 1
ATOM 1031 N N . ASP B 1 5 ? -19.844 3.289 0.909 1 94.62 5 ASP B N 1
ATOM 1032 C CA . ASP B 1 5 ? -19.766 3.973 2.195 1 94.62 5 ASP B CA 1
ATOM 1033 C C . ASP B 1 5 ? -18.312 4.25 2.572 1 94.62 5 ASP B C 1
ATOM 1035 O O . ASP B 1 5 ? -17.984 5.34 3.039 1 94.62 5 ASP B O 1
ATOM 1039 N N . ARG B 1 6 ? -17.5 3.23 2.379 1 96.38 6 ARG B N 1
ATOM 1040 C CA . ARG B 1 6 ? -16.094 3.379 2.699 1 96.38 6 ARG B CA 1
ATOM 1041 C C . ARG B 1 6 ? -15.445 4.469 1.848 1 96.38 6 ARG B C 1
ATOM 1043 O O . ARG B 1 6 ? -14.68 5.289 2.357 1 96.38 6 ARG B O 1
ATOM 1050 N N . ILE B 1 7 ? -15.773 4.508 0.596 1 96.75 7 ILE B N 1
ATOM 1051 C CA . ILE B 1 7 ? -15.242 5.496 -0.331 1 96.75 7 ILE B CA 1
ATOM 1052 C C . ILE B 1 7 ? -15.68 6.895 0.099 1 96.75 7 ILE B C 1
ATOM 1054 O O . ILE B 1 7 ? -14.875 7.836 0.081 1 96.75 7 ILE B O 1
ATOM 1058 N N . GLU B 1 8 ? -16.891 7.031 0.449 1 97.12 8 GLU B N 1
ATOM 1059 C CA . GLU B 1 8 ? -17.438 8.32 0.877 1 97.12 8 GLU B CA 1
ATOM 1060 C C . GLU B 1 8 ? -16.719 8.828 2.123 1 97.12 8 GLU B C 1
ATOM 1062 O O . GLU B 1 8 ? -16.422 10.023 2.238 1 97.12 8 GLU B O 1
ATOM 1067 N N . ILE B 1 9 ? -16.453 7.953 3.025 1 97.94 9 ILE B N 1
ATOM 1068 C CA . ILE B 1 9 ? -15.734 8.32 4.246 1 97.94 9 ILE B CA 1
ATOM 1069 C C . ILE B 1 9 ? -14.359 8.883 3.893 1 97.94 9 ILE B C 1
ATOM 1071 O O . ILE B 1 9 ? -13.977 9.945 4.383 1 97.94 9 ILE B O 1
ATOM 1075 N N . ILE B 1 10 ? -13.625 8.219 3.041 1 98.69 10 ILE B N 1
ATOM 1076 C CA . ILE B 1 10 ? -12.281 8.633 2.674 1 98.69 10 ILE B CA 1
ATOM 1077 C C . ILE B 1 10 ? -12.336 9.938 1.88 1 98.69 10 ILE B C 1
ATOM 1079 O O . ILE B 1 10 ? -11.5 10.828 2.07 1 98.69 10 ILE B O 1
ATOM 1083 N N . GLU B 1 11 ? -13.367 10.039 1.021 1 98.38 11 GLU B N 1
ATOM 1084 C CA . GLU B 1 11 ? -13.562 11.273 0.266 1 98.38 11 GLU B CA 1
ATOM 1085 C C . GLU B 1 11 ? -13.781 12.461 1.198 1 98.38 11 GLU B C 1
ATOM 1087 O O . GLU B 1 11 ? -13.133 13.5 1.056 1 98.38 11 GLU B O 1
ATOM 1092 N N . ASN B 1 12 ? -14.648 12.305 2.102 1 98.62 12 ASN B N 1
ATOM 1093 C CA . ASN B 1 12 ? -14.984 13.383 3.025 1 98.62 12 ASN B CA 1
ATOM 1094 C C . ASN B 1 12 ? -13.82 13.695 3.963 1 98.62 12 ASN B C 1
ATOM 1096 O O . ASN B 1 12 ? -13.594 14.852 4.312 1 98.62 12 ASN B O 1
ATOM 1100 N N . GLN B 1 13 ? -13.133 12.688 4.441 1 98.81 13 GLN B N 1
ATOM 1101 C CA . GLN B 1 13 ? -11.93 12.883 5.238 1 98.81 13 GLN B CA 1
ATOM 1102 C C . GLN B 1 13 ? -10.906 13.734 4.488 1 98.81 13 GLN B C 1
ATOM 1104 O O . GLN B 1 13 ? -10.312 14.648 5.062 1 98.81 13 GLN B O 1
ATOM 1109 N N . LEU B 1 14 ? -10.719 13.484 3.17 1 98.88 14 LEU B N 1
ATOM 1110 C CA . LEU B 1 14 ? -9.773 14.242 2.346 1 98.88 14 LEU B CA 1
ATOM 1111 C C . LEU B 1 14 ? -10.219 15.695 2.213 1 98.88 14 LEU B C 1
ATOM 1113 O O . LEU B 1 14 ? -9.391 16.609 2.277 1 98.88 14 LEU B O 1
ATOM 1117 N N . ILE B 1 15 ? -11.484 15.891 2 1 98.75 15 ILE B N 1
ATOM 1118 C CA . ILE B 1 15 ? -12.039 17.234 1.92 1 98.75 15 ILE B CA 1
ATOM 1119 C C . ILE B 1 15 ? -11.758 17.984 3.221 1 98.75 15 ILE B C 1
ATOM 1121 O O . ILE B 1 15 ? -11.289 19.125 3.201 1 98.75 15 ILE B O 1
ATOM 1125 N N . ALA B 1 16 ? -12.047 17.328 4.34 1 98.88 16 ALA B N 1
ATOM 1126 C CA . ALA B 1 16 ? -11.797 17.938 5.645 1 98.88 16 ALA B CA 1
ATOM 1127 C C . ALA B 1 16 ? -10.312 18.266 5.824 1 98.88 16 ALA B C 1
ATOM 1129 O O . ALA B 1 16 ? -9.961 19.297 6.383 1 98.88 16 ALA B O 1
ATOM 1130 N N . TYR B 1 17 ? -9.461 17.359 5.441 1 98.88 17 TYR B N 1
ATOM 1131 C CA . TYR B 1 17 ? -8.016 17.547 5.488 1 98.88 17 TYR B CA 1
ATOM 1132 C C . TYR B 1 17 ? -7.609 18.797 4.719 1 98.88 17 TYR B C 1
ATOM 1134 O O . TYR B 1 17 ? -6.883 19.641 5.238 1 98.88 17 TYR B O 1
ATOM 1142 N N . ASN B 1 18 ? -8.117 18.969 3.486 1 98.81 18 ASN B N 1
ATOM 1143 C CA . ASN B 1 18 ? -7.758 20.094 2.625 1 98.81 18 ASN B CA 1
ATOM 1144 C C . ASN B 1 18 ? -8.344 21.406 3.137 1 98.81 18 ASN B C 1
ATOM 1146 O O . ASN B 1 18 ? -7.77 22.469 2.92 1 98.81 18 ASN B O 1
ATOM 1150 N N . ASN B 1 19 ? -9.453 21.297 3.814 1 98.56 19 ASN B N 1
ATOM 1151 C CA . ASN B 1 19 ? -10.055 22.469 4.441 1 98.56 19 ASN B CA 1
ATOM 1152 C C . ASN B 1 19 ? -9.375 22.812 5.766 1 98.56 19 ASN B C 1
ATOM 1154 O O . ASN B 1 19 ? -9.695 23.828 6.395 1 98.56 19 ASN B O 1
ATOM 1158 N N . LYS B 1 20 ? -8.547 21.984 6.211 1 98.56 20 LYS B N 1
ATOM 1159 C CA . LYS B 1 20 ? -7.855 22.109 7.492 1 98.56 20 LYS B CA 1
ATOM 1160 C C . LYS B 1 20 ? -8.852 22.234 8.641 1 98.56 20 LYS B C 1
ATOM 1162 O O . LYS B 1 20 ? -8.648 23.016 9.57 1 98.56 20 LYS B O 1
ATOM 1167 N N . ASP B 1 21 ? -9.906 21.469 8.438 1 98.56 21 ASP B N 1
ATOM 1168 C CA . ASP B 1 21 ? -10.977 21.406 9.43 1 98.56 21 ASP B CA 1
ATOM 1169 C C . ASP B 1 21 ? -10.766 20.234 10.391 1 98.56 21 ASP B C 1
ATOM 1171 O O . ASP B 1 21 ? -11.32 19.156 10.188 1 98.56 21 ASP B O 1
ATOM 1175 N N . ILE B 1 22 ? -10.078 20.516 11.508 1 98.75 22 ILE B N 1
ATOM 1176 C CA . ILE B 1 22 ? -9.648 19.453 12.414 1 98.75 22 ILE B CA 1
ATOM 1177 C C . ILE B 1 22 ? -10.867 18.766 13.031 1 98.75 22 ILE B C 1
ATOM 1179 O O . ILE B 1 22 ? -10.875 17.547 13.203 1 98.75 22 ILE B O 1
ATOM 1183 N N . GLU B 1 23 ? -11.859 19.469 13.383 1 98.56 23 GLU B N 1
ATOM 1184 C CA . GLU B 1 23 ? -13.047 18.891 14 1 98.56 23 GLU B CA 1
ATOM 1185 C C . GLU B 1 23 ? -13.734 17.891 13.062 1 98.56 23 GLU B C 1
ATOM 1187 O O . GLU B 1 23 ? -14.031 16.766 13.453 1 98.56 23 GLU B O 1
ATOM 1192 N N . LYS B 1 24 ? -13.906 18.406 11.898 1 98.69 24 LYS B N 1
ATOM 1193 C CA . LYS B 1 24 ? -14.539 17.531 10.922 1 98.69 24 LYS B CA 1
ATOM 1194 C C . LYS B 1 24 ? -13.625 16.359 10.562 1 98.69 24 LYS B C 1
ATOM 1196 O O . LYS B 1 24 ? -14.086 15.227 10.438 1 98.69 24 LYS B O 1
ATOM 1201 N N . PHE B 1 25 ? -12.375 16.609 10.383 1 98.88 25 PHE B N 1
ATOM 1202 C CA . PHE B 1 25 ? -11.383 15.586 10.047 1 98.88 25 PHE B CA 1
ATOM 1203 C C . PHE B 1 25 ? -11.422 14.438 11.047 1 98.88 25 PHE B C 1
ATOM 1205 O O . PHE B 1 25 ? -11.5 13.273 10.656 1 98.88 25 PHE B O 1
ATOM 1212 N N . LEU B 1 26 ? -11.516 14.734 12.289 1 98.81 26 LEU B N 1
ATOM 1213 C CA . LEU B 1 26 ? -11.406 13.734 13.352 1 98.81 26 LEU B CA 1
ATOM 1214 C C . LEU B 1 26 ? -12.672 12.883 13.43 1 98.81 26 LEU B C 1
ATOM 1216 O O . LEU B 1 26 ? -12.641 11.781 13.977 1 98.81 26 LEU B O 1
ATOM 1220 N N . THR B 1 27 ? -13.742 13.375 12.891 1 98.69 27 THR B N 1
ATOM 1221 C CA . THR B 1 27 ? -15.008 12.648 12.977 1 98.69 27 THR B CA 1
ATOM 1222 C C . THR B 1 27 ? -14.945 11.367 12.148 1 98.69 27 THR B C 1
ATOM 1224 O O . THR B 1 27 ? -15.781 10.477 12.32 1 98.69 27 THR B O 1
ATOM 1227 N N . TYR B 1 28 ? -13.969 11.234 11.32 1 98.81 28 TYR B N 1
ATOM 1228 C CA . TYR B 1 28 ? -13.883 10.07 10.445 1 98.81 28 TYR B CA 1
ATOM 1229 C C . TYR B 1 28 ? -12.969 9.008 11.039 1 98.81 28 TYR B C 1
ATOM 1231 O O . TYR B 1 28 ? -12.867 7.902 10.5 1 98.81 28 TYR B O 1
ATOM 1239 N N . TRP B 1 29 ? -12.359 9.258 12.133 1 98.81 29 TRP B N 1
ATOM 1240 C CA . TRP B 1 29 ? -11.375 8.367 12.734 1 98.81 29 TRP B CA 1
ATOM 1241 C C . TRP B 1 29 ? -11.945 7.691 13.977 1 98.81 29 TRP B C 1
ATOM 1243 O O . TRP B 1 29 ? -12.68 8.32 14.75 1 98.81 29 TRP B O 1
ATOM 1253 N N . ASP B 1 30 ? -11.57 6.441 14.164 1 98.75 30 ASP B N 1
ATOM 1254 C CA . ASP B 1 30 ? -11.883 5.734 15.398 1 98.75 30 ASP B CA 1
ATOM 1255 C C . ASP B 1 30 ? -11.102 6.316 16.578 1 98.75 30 ASP B C 1
ATOM 1257 O O . ASP B 1 30 ? -9.977 6.805 16.406 1 98.75 30 ASP B O 1
ATOM 1261 N N . GLN B 1 31 ? -11.656 6.129 17.75 1 98.5 31 GLN B N 1
ATOM 1262 C CA . GLN B 1 31 ? -11.016 6.656 18.953 1 98.5 31 GLN B CA 1
ATOM 1263 C C . GLN B 1 31 ? -9.656 6.008 19.172 1 98.5 31 GLN B C 1
ATOM 1265 O O . GLN B 1 31 ? -8.742 6.641 19.719 1 98.5 31 GLN B O 1
ATOM 1270 N N . ASN B 1 32 ? -9.5 4.797 18.75 1 98.69 32 ASN B N 1
ATOM 1271 C CA . ASN B 1 32 ? -8.266 4.055 18.969 1 98.69 32 ASN B CA 1
ATOM 1272 C C . ASN B 1 32 ? -7.5 3.846 17.672 1 98.69 32 ASN B C 1
ATOM 1274 O O . ASN B 1 32 ? -6.707 2.91 17.562 1 98.69 32 ASN B O 1
ATOM 1278 N N . ALA B 1 33 ? -7.801 4.621 16.672 1 98.88 33 ALA B N 1
ATOM 1279 C CA . ALA B 1 33 ? -7.176 4.477 15.359 1 98.88 33 ALA B CA 1
ATOM 1280 C C . ALA B 1 33 ? -5.656 4.598 15.461 1 98.88 33 ALA B C 1
ATOM 1282 O O . ALA B 1 33 ? -5.141 5.254 16.375 1 98.88 33 ALA B O 1
ATOM 1283 N N . LYS B 1 34 ? -4.957 3.969 14.578 1 98.88 34 LYS B N 1
ATOM 1284 C CA . LYS B 1 34 ? -3.498 4.008 14.516 1 98.88 34 LYS B CA 1
ATOM 1285 C C . LYS B 1 34 ? -3.02 4.402 13.117 1 98.88 34 LYS B C 1
ATOM 1287 O O . LYS B 1 34 ? -3.598 3.984 12.117 1 98.88 34 LYS B O 1
ATOM 1292 N N . ILE B 1 35 ? -2.01 5.16 13.031 1 98.88 35 ILE B N 1
ATOM 1293 C CA . ILE B 1 35 ? -1.38 5.551 11.773 1 98.88 35 ILE B CA 1
ATOM 1294 C C . ILE B 1 35 ? 0.06 5.043 11.734 1 98.88 35 ILE B C 1
ATOM 1296 O O . ILE B 1 35 ? 0.804 5.199 12.711 1 98.88 35 ILE B O 1
ATOM 1300 N N . TYR B 1 36 ? 0.425 4.453 10.625 1 98.88 36 TYR B N 1
ATOM 1301 C CA . TYR B 1 36 ? 1.752 3.875 10.445 1 98.88 36 TYR B CA 1
ATOM 1302 C C . TYR B 1 36 ? 2.439 4.461 9.219 1 98.88 36 TYR B C 1
ATOM 1304 O O . TYR B 1 36 ? 1.793 4.715 8.195 1 98.88 36 TYR B O 1
ATOM 1312 N N . LEU B 1 37 ? 3.701 4.652 9.367 1 98.31 37 LEU B N 1
ATOM 1313 C CA . LEU B 1 37 ? 4.535 4.559 8.172 1 98.31 37 LEU B CA 1
ATOM 1314 C C . LEU B 1 37 ? 4.77 3.102 7.785 1 98.31 37 LEU B C 1
ATOM 1316 O O . LEU B 1 37 ? 5.18 2.293 8.625 1 98.31 37 LEU B O 1
ATOM 1320 N N . HIS B 1 38 ? 4.414 2.783 6.625 1 98.25 38 HIS B N 1
ATOM 1321 C CA . HIS B 1 38 ? 4.488 1.394 6.188 1 98.25 38 HIS B CA 1
ATOM 1322 C C . HIS B 1 38 ? 5.895 0.836 6.359 1 98.25 38 HIS B C 1
ATOM 1324 O O . HIS B 1 38 ? 6.875 1.495 6.004 1 98.25 38 HIS B O 1
ATOM 1330 N N . PRO B 1 39 ? 6.062 -0.31 6.785 1 97.31 39 PRO B N 1
ATOM 1331 C CA . PRO B 1 39 ? 4.996 -1.281 7.047 1 97.31 39 PRO B CA 1
ATOM 1332 C C . PRO B 1 39 ? 4.484 -1.223 8.484 1 97.31 39 PRO B C 1
ATOM 1334 O O . PRO B 1 39 ? 3.359 -1.645 8.758 1 97.31 39 PRO B O 1
ATOM 1337 N N . ASN B 1 40 ? 5.324 -0.624 9.477 1 97.38 40 ASN B N 1
ATOM 1338 C CA . ASN B 1 40 ? 4.875 -0.884 10.844 1 97.38 40 ASN B CA 1
ATOM 1339 C C . ASN B 1 40 ? 5.41 0.159 11.82 1 97.38 40 ASN B C 1
ATOM 1341 O O . ASN B 1 40 ? 5.457 -0.081 13.023 1 97.38 40 ASN B O 1
ATOM 1345 N N . THR B 1 41 ? 5.871 1.297 11.336 1 98.12 41 THR B N 1
ATOM 1346 C CA . THR B 1 41 ? 6.289 2.367 12.234 1 98.12 41 THR B CA 1
ATOM 1347 C C . THR B 1 41 ? 5.082 3.164 12.727 1 98.12 41 THR B C 1
ATOM 1349 O O . THR B 1 41 ? 4.473 3.912 11.961 1 98.12 41 THR B O 1
ATOM 1352 N N . LEU B 1 42 ? 4.859 3.023 13.961 1 98.75 42 LEU B N 1
ATOM 1353 C CA . LEU B 1 42 ? 3.719 3.705 14.555 1 98.75 42 LEU B CA 1
ATOM 1354 C C . LEU B 1 42 ? 4.016 5.188 14.758 1 98.75 42 LEU B C 1
ATOM 1356 O O . LEU B 1 42 ? 4.988 5.543 15.43 1 98.75 42 LEU B O 1
ATOM 1360 N N . ILE B 1 43 ? 3.127 6.086 14.195 1 98.62 43 ILE B N 1
ATOM 1361 C CA . ILE B 1 43 ? 3.418 7.508 14.312 1 98.62 43 ILE B CA 1
ATOM 1362 C C . ILE B 1 43 ? 2.258 8.219 15.008 1 98.62 43 ILE B C 1
ATOM 1364 O O . ILE B 1 43 ? 2.385 9.375 15.414 1 98.62 43 ILE B O 1
ATOM 1368 N N . ALA B 1 44 ? 1.115 7.617 15.109 1 98.81 44 ALA B N 1
ATOM 1369 C CA . ALA B 1 44 ? -0.002 8.133 15.891 1 98.81 44 ALA B CA 1
ATOM 1370 C C . ALA B 1 44 ? -0.819 6.988 16.5 1 98.81 44 ALA B C 1
ATOM 1372 O O . ALA B 1 44 ? -1.17 6.035 15.797 1 98.81 44 ALA B O 1
ATOM 1373 N N . ASN B 1 45 ? -1.05 7.039 17.75 1 98.75 45 ASN B N 1
ATOM 1374 C CA . ASN B 1 45 ? -1.791 6.039 18.516 1 98.75 45 ASN B CA 1
ATOM 1375 C C . ASN B 1 45 ? -2.998 6.652 19.219 1 98.75 45 ASN B C 1
ATOM 1377 O O . ASN B 1 45 ? -2.881 7.152 20.344 1 98.75 45 ASN B O 1
ATOM 1381 N N . GLY B 1 46 ? -4.074 6.523 18.531 1 98.69 46 GLY B N 1
ATOM 1382 C CA . GLY B 1 46 ? -5.289 7.078 19.109 1 98.69 46 GLY B CA 1
ATOM 1383 C C . GLY B 1 46 ? -5.641 8.445 18.562 1 98.69 46 GLY B C 1
ATOM 1384 O O . GLY B 1 46 ? -4.785 9.133 18 1 98.69 46 GLY B O 1
ATOM 1385 N N . ILE B 1 47 ? -6.871 8.812 18.844 1 98.62 47 ILE B N 1
ATOM 1386 C CA . ILE B 1 47 ? -7.457 10 18.234 1 98.62 47 ILE B CA 1
ATOM 1387 C C . ILE B 1 47 ? -6.723 11.25 18.734 1 98.62 47 ILE B C 1
ATOM 1389 O O . ILE B 1 47 ? -6.562 12.219 17.984 1 98.62 47 ILE B O 1
ATOM 1393 N N . GLN B 1 48 ? -6.293 11.234 19.906 1 98.69 48 GLN B N 1
ATOM 1394 C CA . GLN B 1 48 ? -5.609 12.406 20.453 1 98.69 48 GLN B CA 1
ATOM 1395 C C . GLN B 1 48 ? -4.293 12.664 19.734 1 98.69 48 GLN B C 1
ATOM 1397 O O . GLN B 1 48 ? -3.996 13.797 19.344 1 98.69 48 GLN B O 1
ATOM 1402 N N . GLU B 1 49 ? -3.527 11.633 19.531 1 98.88 49 GLU B N 1
ATOM 1403 C CA . GLU B 1 49 ? -2.27 11.797 18.812 1 98.88 49 GLU B CA 1
ATOM 1404 C C . GLU B 1 49 ? -2.514 12.156 17.359 1 98.88 49 GLU B C 1
ATOM 1406 O O . GLU B 1 49 ? -1.749 12.914 16.766 1 98.88 49 GLU B O 1
ATOM 1411 N N . ILE B 1 50 ? -3.498 11.594 16.781 1 98.88 50 ILE B N 1
ATOM 1412 C CA . ILE B 1 50 ? -3.873 11.945 15.422 1 98.88 50 ILE B CA 1
ATOM 1413 C C . ILE B 1 50 ? -4.227 13.422 15.344 1 98.88 50 ILE B C 1
ATOM 1415 O O . ILE B 1 50 ? -3.777 14.133 14.438 1 98.88 50 ILE B O 1
ATOM 1419 N N . LYS B 1 51 ? -4.977 13.859 16.312 1 98.81 51 LYS B N 1
ATOM 1420 C CA . LYS B 1 51 ? -5.348 15.266 16.391 1 98.81 51 LYS B CA 1
ATOM 1421 C C . LYS B 1 51 ? -4.109 16.156 16.469 1 98.81 51 LYS B C 1
ATOM 1423 O O . LYS B 1 51 ? -3.959 17.094 15.695 1 98.81 51 LYS B O 1
ATOM 1428 N N . GLU B 1 52 ? -3.268 15.891 17.344 1 98.75 52 GLU B N 1
ATOM 1429 C CA . GLU B 1 52 ? -2.072 16.703 17.562 1 98.75 52 GLU B CA 1
ATOM 1430 C C . GLU B 1 52 ? -1.205 16.75 16.312 1 98.75 52 GLU B C 1
ATOM 1432 O O . GLU B 1 52 ? -0.726 17.812 15.914 1 98.75 52 GLU B O 1
ATOM 1437 N N . ARG B 1 53 ? -1.016 15.672 15.758 1 98.38 53 ARG B N 1
ATOM 1438 C CA . ARG B 1 53 ? -0.219 15.57 14.539 1 98.38 53 ARG B CA 1
ATOM 1439 C C . ARG B 1 53 ? -0.811 16.422 13.43 1 98.38 53 ARG B C 1
ATOM 1441 O O . ARG B 1 53 ? -0.086 17.141 12.734 1 98.38 53 ARG B O 1
ATOM 1448 N N . HIS B 1 54 ? -2.086 16.406 13.25 1 98.62 54 HIS B N 1
ATOM 1449 C CA . HIS B 1 54 ? -2.703 17.078 12.117 1 98.62 54 HIS B CA 1
ATOM 1450 C C . HIS B 1 54 ? -2.934 18.562 12.414 1 98.62 54 HIS B C 1
ATOM 1452 O O . HIS B 1 54 ? -2.957 19.391 11.5 1 98.62 54 HIS B O 1
ATOM 1458 N N . LEU B 1 55 ? -3.064 18.891 13.734 1 98.56 55 LEU B N 1
ATOM 1459 C CA . LEU B 1 55 ? -3.082 20.312 14.086 1 98.56 55 LEU B CA 1
ATOM 1460 C C . LEU B 1 55 ? -1.782 20.984 13.664 1 98.56 55 LEU B C 1
ATOM 1462 O O . LEU B 1 55 ? -1.802 22.109 13.141 1 98.56 55 LEU B O 1
ATOM 1466 N N . MET B 1 56 ? -0.772 20.359 13.93 1 97.81 56 MET B N 1
ATOM 1467 C CA . MET B 1 56 ? 0.526 20.891 13.523 1 97.81 56 MET B CA 1
ATOM 1468 C C . MET B 1 56 ? 0.619 20.984 12 1 97.81 56 MET B C 1
ATOM 1470 O O . MET B 1 56 ? 1.048 22 11.461 1 97.81 56 MET B O 1
ATOM 1474 N N . ARG B 1 57 ? 0.246 19.953 11.32 1 97.69 57 ARG B N 1
ATOM 1475 C CA . ARG B 1 57 ? 0.288 19.891 9.867 1 97.69 57 ARG B CA 1
ATOM 1476 C C . ARG B 1 57 ? -0.575 20.984 9.242 1 97.69 57 ARG B C 1
ATOM 1478 O O . ARG B 1 57 ? -0.193 21.578 8.234 1 97.69 57 ARG B O 1
ATOM 1485 N N . PHE B 1 58 ? -1.691 21.266 9.836 1 98.31 58 PHE B N 1
ATOM 1486 C CA . PHE B 1 58 ? -2.674 22.203 9.297 1 98.31 58 PHE B CA 1
ATOM 1487 C C . PHE B 1 58 ? -2.18 23.641 9.414 1 98.31 58 PHE B C 1
ATOM 1489 O O . PHE B 1 58 ? -2.766 24.547 8.828 1 98.31 58 PHE B O 1
ATOM 1496 N N . GLN B 1 59 ? -1.094 23.844 10.086 1 98 59 GLN B N 1
ATOM 1497 C CA . GLN B 1 59 ? -0.504 25.172 10.172 1 98 59 GLN B CA 1
ATOM 1498 C C . GLN B 1 59 ? 0.286 25.5 8.906 1 98 59 GLN B C 1
ATOM 1500 O O . GLN B 1 59 ? 0.665 26.656 8.688 1 98 59 GLN B O 1
ATOM 1505 N N . GLU B 1 60 ? 0.567 24.531 8.156 1 98.06 60 GLU B N 1
ATOM 1506 C CA . GLU B 1 60 ? 1.309 24.75 6.918 1 98.06 60 GLU B CA 1
ATOM 1507 C C . GLU B 1 60 ? 0.461 25.5 5.895 1 98.06 60 GLU B C 1
ATOM 1509 O O . GLU B 1 60 ? -0.559 24.984 5.43 1 98.06 60 GLU B O 1
ATOM 1514 N N . PRO B 1 61 ? 0.877 26.625 5.496 1 97.5 61 PRO B N 1
ATOM 1515 C CA . PRO B 1 61 ? 0.007 27.469 4.68 1 97.5 61 PRO B CA 1
ATOM 1516 C C . PRO B 1 61 ? -0.28 26.875 3.303 1 97.5 61 PRO B C 1
ATOM 1518 O O . PRO B 1 61 ? -1.358 27.094 2.744 1 97.5 61 PRO B O 1
ATOM 1521 N N . ASP B 1 62 ? 0.64 26.078 2.73 1 98.25 62 ASP B N 1
ATOM 1522 C CA . ASP B 1 62 ? 0.453 25.578 1.371 1 98.25 62 ASP B CA 1
ATOM 1523 C C . ASP B 1 62 ? -0.019 24.125 1.379 1 98.25 62 ASP B C 1
ATOM 1525 O O . ASP B 1 62 ? -0.134 23.5 0.324 1 98.25 62 ASP B O 1
ATOM 1529 N N . LEU B 1 63 ? -0.258 23.625 2.547 1 98.62 63 LEU B N 1
ATOM 1530 C CA . LEU B 1 63 ? -0.637 22.219 2.672 1 98.62 63 LEU B CA 1
ATOM 1531 C C . LEU B 1 63 ? -1.838 21.906 1.786 1 98.62 63 LEU B C 1
ATOM 1533 O O . LEU B 1 63 ? -2.85 22.609 1.828 1 98.62 63 LEU B O 1
ATOM 1537 N N . SER B 1 64 ? -1.687 20.844 0.971 1 98.69 64 SER B N 1
ATOM 1538 C CA . SER B 1 64 ? -2.787 20.359 0.15 1 98.69 64 SER B CA 1
ATOM 1539 C C . SER B 1 64 ? -2.5 18.953 -0.372 1 98.69 64 SER B C 1
ATOM 1541 O O . SER B 1 64 ? -1.349 18.609 -0.644 1 98.69 64 SER B O 1
ATOM 1543 N N . ALA B 1 65 ? -3.516 18.188 -0.43 1 98.75 65 ALA B N 1
ATOM 1544 C CA . ALA B 1 65 ? -3.426 16.859 -1.007 1 98.75 65 ALA B CA 1
ATOM 1545 C C . ALA B 1 65 ? -4.305 16.734 -2.25 1 98.75 65 ALA B C 1
ATOM 1547 O O . ALA B 1 65 ? -5.516 16.953 -2.186 1 98.75 65 ALA B O 1
ATOM 1548 N N . GLU B 1 66 ? -3.68 16.438 -3.369 1 98.75 66 GLU B N 1
ATOM 1549 C CA . GLU B 1 66 ? -4.402 16.156 -4.609 1 98.75 66 GLU B CA 1
ATOM 1550 C C . GLU B 1 66 ? -4.562 14.656 -4.828 1 98.75 66 GLU B C 1
ATOM 1552 O O . GLU B 1 66 ? -3.574 13.914 -4.875 1 98.75 66 GLU B O 1
ATOM 1557 N N . LEU B 1 67 ? -5.797 14.227 -4.973 1 98.75 67 LEU B N 1
ATOM 1558 C CA . LEU B 1 67 ? -6.07 12.812 -5.238 1 98.75 67 LEU B CA 1
ATOM 1559 C C . LEU B 1 67 ? -5.781 12.477 -6.699 1 98.75 67 LEU B C 1
ATOM 1561 O O . LEU B 1 67 ? -6.348 13.086 -7.605 1 98.75 67 LEU B O 1
ATOM 1565 N N . ILE B 1 68 ? -4.926 11.539 -6.961 1 98.12 68 ILE B N 1
ATOM 1566 C CA . ILE B 1 68 ? -4.602 11.102 -8.312 1 98.12 68 ILE B CA 1
ATOM 1567 C C . ILE B 1 68 ? -5.441 9.883 -8.68 1 98.12 68 ILE B C 1
ATOM 1569 O O . ILE B 1 68 ? -5.977 9.797 -9.789 1 98.12 68 ILE B O 1
ATOM 1573 N N . SER B 1 69 ? -5.523 8.945 -7.785 1 97.25 69 SER B N 1
ATOM 1574 C CA . SER B 1 69 ? -6.367 7.773 -7.969 1 97.25 69 SER B CA 1
ATOM 1575 C C . SER B 1 69 ? -6.77 7.164 -6.629 1 97.25 69 SER B C 1
ATOM 1577 O O . SER B 1 69 ? -6.086 7.359 -5.621 1 97.25 69 SER B O 1
ATOM 1579 N N . ARG B 1 70 ? -8 6.527 -6.676 1 98.06 70 ARG B N 1
ATOM 1580 C CA . ARG B 1 70 ? -8.523 5.801 -5.527 1 98.06 70 ARG B CA 1
ATOM 1581 C C . ARG B 1 70 ? -9.055 4.43 -5.938 1 98.06 70 ARG B C 1
ATOM 1583 O O . ARG B 1 70 ? -9.797 4.312 -6.914 1 98.06 70 ARG B O 1
ATOM 1590 N N . LYS B 1 71 ? -8.523 3.453 -5.203 1 96.75 71 LYS B N 1
ATOM 1591 C CA . LYS B 1 71 ? -8.992 2.098 -5.473 1 96.75 71 LYS B CA 1
ATOM 1592 C C . LYS B 1 71 ? -9.383 1.384 -4.184 1 96.75 71 LYS B C 1
ATOM 1594 O O . LYS B 1 71 ? -8.781 1.611 -3.135 1 96.75 71 LYS B O 1
ATOM 1599 N N . ALA B 1 72 ? -10.367 0.563 -4.355 1 95.94 72 ALA B N 1
ATOM 1600 C CA . ALA B 1 72 ? -10.781 -0.27 -3.23 1 95.94 72 ALA B CA 1
ATOM 1601 C C . ALA B 1 72 ? -10.203 -1.678 -3.346 1 95.94 72 ALA B C 1
ATOM 1603 O O . ALA B 1 72 ? -10.227 -2.277 -4.422 1 95.94 72 ALA B O 1
ATOM 1604 N N . TYR B 1 73 ? -9.625 -2.146 -2.254 1 96.19 73 TYR B N 1
ATOM 1605 C CA . TYR B 1 73 ? -9.164 -3.521 -2.092 1 96.19 73 TYR B CA 1
ATOM 1606 C C . TYR B 1 73 ? -9.852 -4.191 -0.905 1 96.19 73 TYR B C 1
ATOM 1608 O O . TYR B 1 73 ? -9.453 -3.986 0.244 1 96.19 73 TYR B O 1
ATOM 1616 N N . SER B 1 74 ? -10.82 -5.035 -1.247 1 86.25 74 SER B N 1
ATOM 1617 C CA . SER B 1 74 ? -11.602 -5.625 -0.166 1 86.25 74 SER B CA 1
ATOM 1618 C C . SER B 1 74 ? -12.055 -4.562 0.832 1 86.25 74 SER B C 1
ATOM 1620 O O . SER B 1 74 ? -12.812 -3.658 0.481 1 86.25 74 SER B O 1
ATOM 1622 N N . GLU B 1 75 ? -11.531 -4.598 2.018 1 86.38 75 GLU B N 1
ATOM 1623 C CA . GLU B 1 75 ? -12.023 -3.701 3.057 1 86.38 75 GLU B CA 1
ATOM 1624 C C . GLU B 1 75 ? -11.133 -2.473 3.197 1 86.38 75 GLU B C 1
ATOM 1626 O O . GLU B 1 75 ? -11.312 -1.67 4.117 1 86.38 75 GLU B O 1
ATOM 1631 N N . LYS B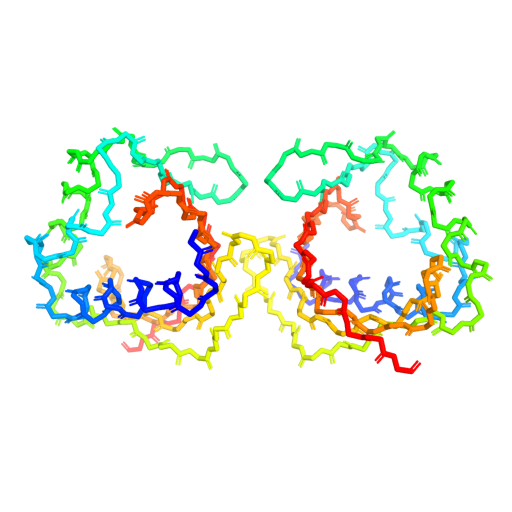 1 76 ? -10.266 -2.383 2.338 1 97.06 76 LYS B N 1
ATOM 1632 C CA . LYS B 1 76 ? -9.352 -1.249 2.412 1 97.06 76 LYS B CA 1
ATOM 1633 C C . LYS B 1 76 ? -9.539 -0.308 1.227 1 97.06 76 LYS B C 1
ATOM 1635 O O . LYS B 1 76 ? -9.969 -0.735 0.152 1 97.06 76 LYS B O 1
ATOM 1640 N N . ILE B 1 77 ? -9.281 0.942 1.458 1 98.44 77 ILE B N 1
ATOM 1641 C CA . ILE B 1 77 ? -9.219 1.95 0.406 1 98.44 77 ILE B CA 1
ATOM 1642 C C . ILE B 1 77 ? -7.793 2.471 0.271 1 98.44 77 ILE B C 1
ATOM 1644 O O . ILE B 1 77 ? -7.121 2.734 1.272 1 98.44 77 ILE B O 1
ATOM 1648 N N . VAL B 1 78 ? -7.316 2.539 -0.952 1 98.81 78 VAL B N 1
ATOM 1649 C CA . VAL B 1 78 ? -5.965 3.012 -1.229 1 98.81 78 VAL B CA 1
ATOM 1650 C C . VAL B 1 78 ? -6.023 4.277 -2.08 1 98.81 78 VAL B C 1
ATOM 1652 O O . VAL B 1 78 ? -6.652 4.293 -3.141 1 98.81 78 VAL B O 1
ATOM 1655 N N . ASP B 1 79 ? -5.398 5.336 -1.637 1 98.75 79 ASP B N 1
ATOM 1656 C CA . ASP B 1 79 ? -5.289 6.594 -2.365 1 98.75 79 ASP B CA 1
ATOM 1657 C C . ASP B 1 79 ? -3.852 6.84 -2.82 1 98.75 79 ASP B C 1
ATOM 1659 O O . ASP B 1 79 ? -2.916 6.73 -2.025 1 98.75 79 ASP B O 1
ATOM 1663 N N . PHE B 1 80 ? -3.629 7.105 -4.043 1 98.38 80 PHE B N 1
ATOM 1664 C CA . PHE B 1 80 ? -2.424 7.77 -4.531 1 98.38 80 PHE B CA 1
ATOM 1665 C C . PHE B 1 80 ? -2.619 9.281 -4.586 1 98.38 80 PHE B C 1
ATOM 1667 O O . PHE B 1 80 ? -3.537 9.773 -5.246 1 98.38 80 PHE B O 1
ATOM 1674 N N . GLU B 1 81 ? -1.734 9.953 -3.914 1 98.56 81 GLU B N 1
ATOM 1675 C CA . GLU B 1 81 ? -1.902 11.391 -3.779 1 98.56 81 GLU B CA 1
ATOM 1676 C C . GLU B 1 81 ? -0.596 12.133 -4.062 1 98.56 81 GLU B C 1
ATOM 1678 O O . GLU B 1 81 ? 0.487 11.562 -3.926 1 98.56 81 GLU B O 1
ATOM 1683 N N . ILE B 1 82 ? -0.729 13.359 -4.516 1 98.44 82 ILE B N 1
ATOM 1684 C CA . ILE B 1 82 ? 0.355 14.336 -4.473 1 98.44 82 ILE B CA 1
ATOM 1685 C C . ILE B 1 82 ? 0.088 15.359 -3.373 1 98.44 82 ILE B C 1
ATOM 1687 O O . ILE B 1 82 ? -0.931 16.047 -3.396 1 98.44 82 ILE B O 1
ATOM 1691 N N . VAL B 1 83 ? 0.969 15.469 -2.422 1 98.69 83 VAL B N 1
ATOM 1692 C CA . VAL B 1 83 ? 0.757 16.328 -1.261 1 98.69 83 VAL B CA 1
ATOM 1693 C C . VAL B 1 83 ? 1.761 17.484 -1.277 1 98.69 83 VAL B C 1
ATOM 1695 O O . VAL B 1 83 ? 2.963 17.25 -1.437 1 98.69 83 VAL B O 1
ATOM 1698 N N . THR B 1 84 ? 1.283 18.672 -1.258 1 98.81 84 THR B N 1
ATOM 1699 C CA . THR B 1 84 ? 2.115 19.844 -1.077 1 98.81 84 THR B CA 1
ATOM 1700 C C . THR B 1 84 ? 2.375 20.109 0.404 1 98.81 84 THR B C 1
ATOM 1702 O O . THR B 1 84 ? 1.444 20.109 1.212 1 98.81 84 THR B O 1
ATOM 1705 N N . ARG B 1 85 ? 3.633 20.312 0.76 1 98.44 85 ARG B N 1
ATOM 1706 C CA . ARG B 1 85 ? 4.035 20.547 2.145 1 98.44 85 ARG B CA 1
ATOM 1707 C C . ARG B 1 85 ? 4.996 21.719 2.248 1 98.44 85 ARG B C 1
ATOM 1709 O O . ARG B 1 85 ? 5.699 22.047 1.288 1 98.44 85 ARG B O 1
ATOM 1716 N N . ASN B 1 86 ? 4.902 22.406 3.365 1 98.56 86 ASN B N 1
ATOM 1717 C CA . ASN B 1 86 ? 5.949 23.344 3.756 1 98.56 86 ASN B CA 1
ATOM 1718 C C . ASN B 1 86 ? 6.977 22.688 4.676 1 98.56 86 ASN B C 1
ATOM 1720 O O . ASN B 1 86 ? 6.844 22.734 5.898 1 98.56 86 ASN B O 1
ATOM 1724 N N . LEU B 1 87 ? 8.008 22.125 4.059 1 97.31 87 LEU B N 1
ATOM 1725 C CA . LEU B 1 87 ? 9.062 21.453 4.82 1 97.31 87 LEU B CA 1
ATOM 1726 C C . LEU B 1 87 ? 10.102 22.469 5.297 1 97.31 87 LEU B C 1
ATOM 1728 O O . LEU B 1 87 ? 10.133 23.609 4.828 1 97.31 87 LEU B O 1
ATOM 1732 N N . PRO B 1 88 ? 10.859 22.062 6.277 1 95.94 88 PRO B N 1
ATOM 1733 C CA . PRO B 1 88 ? 11.883 22.984 6.777 1 95.94 88 PRO B CA 1
ATOM 1734 C C . PRO B 1 88 ? 12.781 23.547 5.672 1 95.94 88 PRO B C 1
ATOM 1736 O O . PRO B 1 88 ? 13.148 24.719 5.699 1 95.94 88 PRO B O 1
ATOM 1739 N N . GLU B 1 89 ? 13.086 22.781 4.652 1 96.94 89 GLU B N 1
ATOM 1740 C CA . GLU B 1 89 ? 13.961 23.188 3.559 1 96.94 89 GLU B CA 1
ATOM 1741 C C . GLU B 1 89 ? 13.211 24.016 2.518 1 96.94 89 GLU B C 1
ATOM 1743 O O . GLU B 1 89 ? 13.82 24.594 1.618 1 96.94 89 GLU B O 1
ATOM 1748 N N . GLY B 1 90 ? 11.883 24.047 2.572 1 97.25 90 GLY B N 1
ATOM 1749 C CA . GLY B 1 90 ? 11.078 24.797 1.634 1 97.25 90 GLY B CA 1
ATOM 1750 C C . GLY B 1 90 ? 9.797 24.094 1.237 1 97.25 90 GLY B C 1
ATOM 1751 O O . GLY B 1 90 ? 9.492 23.016 1.759 1 97.25 90 GLY B O 1
ATOM 1752 N N . LYS B 1 91 ? 9.078 24.781 0.317 1 98.44 91 LYS B N 1
ATOM 1753 C CA . LYS B 1 91 ? 7.863 24.188 -0.245 1 98.44 91 LYS B CA 1
ATOM 1754 C C . LYS B 1 91 ? 8.195 23.016 -1.167 1 98.44 91 LYS B C 1
ATOM 1756 O O . LYS B 1 91 ? 9.109 23.109 -1.99 1 98.44 91 LYS B O 1
ATOM 1761 N N . ALA B 1 92 ? 7.5 21.922 -0.989 1 98.56 92 ALA B N 1
ATOM 1762 C CA . ALA B 1 92 ? 7.789 20.734 -1.789 1 98.56 92 ALA B CA 1
ATOM 1763 C C . ALA B 1 92 ? 6.516 19.938 -2.086 1 98.56 92 ALA B C 1
ATOM 1765 O O . ALA B 1 92 ? 5.484 20.156 -1.44 1 98.56 92 ALA B O 1
ATOM 1766 N N . ILE B 1 93 ? 6.57 19.125 -3.076 1 98.44 93 ILE B N 1
ATOM 1767 C CA . ILE B 1 93 ? 5.527 18.141 -3.342 1 98.44 93 ILE B CA 1
ATOM 1768 C C . ILE B 1 93 ? 6.074 16.734 -3.115 1 98.44 93 ILE B C 1
ATOM 1770 O O . ILE B 1 93 ? 7.254 16.469 -3.355 1 98.44 93 ILE B O 1
ATOM 1774 N N . LEU B 1 94 ? 5.164 15.898 -2.596 1 97.56 94 LEU B N 1
ATOM 1775 C CA . LEU B 1 94 ? 5.488 14.5 -2.314 1 97.56 94 LEU B CA 1
ATOM 1776 C C . LEU B 1 94 ? 4.434 13.57 -2.904 1 97.56 94 LEU B C 1
ATOM 1778 O O . LEU B 1 94 ? 3.236 13.844 -2.816 1 97.56 94 LEU B O 1
ATOM 1782 N N . ASP B 1 95 ? 4.895 12.492 -3.561 1 97.62 95 ASP B N 1
ATOM 1783 C CA . ASP B 1 95 ? 3.994 11.367 -3.791 1 97.62 95 ASP B CA 1
ATOM 1784 C C . ASP B 1 95 ? 3.648 10.664 -2.482 1 97.62 95 ASP B C 1
ATOM 1786 O O . ASP B 1 95 ? 4.539 10.328 -1.695 1 97.62 95 ASP B O 1
ATOM 1790 N N . VAL B 1 96 ? 2.393 10.43 -2.254 1 98.5 96 VAL B N 1
ATOM 1791 C CA . VAL B 1 96 ? 1.965 9.734 -1.046 1 98.5 96 VAL B CA 1
ATOM 1792 C C . VAL B 1 96 ? 0.985 8.617 -1.409 1 98.5 96 VAL B C 1
ATOM 1794 O O . VAL B 1 96 ? 0.017 8.852 -2.139 1 98.5 96 VAL B O 1
ATOM 1797 N N . LEU B 1 97 ? 1.302 7.434 -1.025 1 98.81 97 LEU B N 1
ATOM 1798 C CA . LEU B 1 97 ? 0.344 6.332 -1.014 1 98.81 97 LEU B CA 1
ATOM 1799 C C . LEU B 1 97 ? -0.268 6.156 0.373 1 98.81 97 LEU B C 1
ATOM 1801 O O . LEU B 1 97 ? 0.452 5.965 1.354 1 98.81 97 LEU B O 1
ATOM 1805 N N . ALA B 1 98 ? -1.556 6.211 0.487 1 98.88 98 ALA B N 1
ATOM 1806 C CA . ALA B 1 98 ? -2.279 6.031 1.744 1 98.88 98 ALA B CA 1
ATOM 1807 C C . ALA B 1 98 ? -3.186 4.805 1.686 1 98.88 98 ALA B C 1
ATOM 1809 O O . ALA B 1 98 ? -3.998 4.672 0.768 1 98.88 98 ALA B O 1
ATOM 1810 N N . ILE B 1 99 ? -3.01 3.941 2.604 1 98.88 99 ILE B N 1
ATOM 1811 C CA . ILE B 1 99 ? -3.854 2.76 2.75 1 98.88 99 ILE B CA 1
ATOM 1812 C C . ILE B 1 99 ? -4.727 2.902 3.994 1 98.88 99 ILE B C 1
ATOM 1814 O O . ILE B 1 99 ? -4.219 3.076 5.102 1 98.88 99 ILE B O 1
ATOM 1818 N N . TYR B 1 100 ? -6.055 2.777 3.809 1 98.88 100 TYR B N 1
ATOM 1819 C CA . TYR B 1 100 ? -6.98 2.961 4.922 1 98.88 100 TYR B CA 1
ATOM 1820 C C . TYR B 1 100 ? -7.754 1.679 5.203 1 98.88 100 TYR B C 1
ATOM 1822 O O . TYR B 1 100 ? -8.289 1.056 4.289 1 98.88 100 TYR B O 1
ATOM 1830 N N . GLU B 1 101 ? -7.738 1.354 6.426 1 98.44 101 GLU B N 1
ATOM 1831 C CA . GLU B 1 101 ? -8.648 0.318 6.906 1 98.44 101 GLU B CA 1
ATOM 1832 C C . GLU B 1 101 ? -9.852 0.926 7.617 1 98.44 101 GLU B C 1
ATOM 1834 O O . GLU B 1 101 ? -9.695 1.738 8.531 1 98.44 101 GLU B O 1
ATOM 1839 N N . ILE B 1 102 ? -11.008 0.592 7.16 1 98 102 ILE B N 1
ATOM 1840 C CA . ILE B 1 102 ? -12.242 1.178 7.664 1 98 102 ILE B CA 1
ATOM 1841 C C . ILE B 1 102 ? -13.109 0.09 8.305 1 98 102 ILE B C 1
ATOM 1843 O O . ILE B 1 102 ? -13.375 -0.943 7.684 1 98 102 ILE B O 1
ATOM 1847 N N . GLU B 1 103 ? -13.406 0.317 9.531 1 95.5 103 GLU B N 1
ATOM 1848 C CA . GLU B 1 103 ? -14.305 -0.558 10.273 1 95.5 103 GLU B CA 1
ATOM 1849 C C . GLU B 1 103 ? -15.391 0.246 10.992 1 95.5 103 GLU B C 1
ATOM 1851 O O . GLU B 1 103 ? -15.109 1.308 11.555 1 95.5 103 GLU B O 1
ATOM 1856 N N . ASN B 1 104 ? -16.594 -0.241 10.945 1 93.69 104 ASN B N 1
ATOM 1857 C CA . ASN B 1 104 ? -17.703 0.395 11.656 1 93.69 104 ASN B CA 1
ATOM 1858 C C . ASN B 1 104 ? -17.797 1.884 11.328 1 93.69 104 ASN B C 1
ATOM 1860 O O . ASN B 1 104 ? -17.938 2.711 12.234 1 93.69 104 ASN B O 1
ATOM 1864 N N . ASN B 1 105 ? -17.547 2.209 10.109 1 94 105 ASN B N 1
ATOM 1865 C CA . ASN B 1 105 ? -17.734 3.545 9.555 1 94 105 ASN B CA 1
ATOM 1866 C C . ASN B 1 105 ? -16.641 4.508 10.016 1 94 105 ASN B C 1
ATOM 1868 O O . ASN B 1 105 ? -16.812 5.727 9.93 1 94 105 ASN B O 1
ATOM 1872 N N . PHE B 1 106 ? -15.578 3.969 10.57 1 97.69 106 PHE B N 1
ATOM 1873 C CA . PHE B 1 106 ? -14.453 4.793 10.992 1 97.69 106 PHE B CA 1
ATOM 1874 C C . PHE B 1 106 ? -13.141 4.242 10.438 1 97.69 106 PHE B C 1
ATOM 1876 O O . PHE B 1 106 ? -12.992 3.031 10.273 1 97.69 106 PHE B O 1
ATOM 1883 N N . ILE B 1 107 ? -12.25 5.137 10.148 1 98.69 107 ILE B N 1
ATOM 1884 C CA . ILE B 1 107 ? -10.883 4.723 9.844 1 98.69 107 ILE B CA 1
ATOM 1885 C C . ILE B 1 107 ? -10.211 4.184 11.109 1 98.69 107 ILE B C 1
ATOM 1887 O O . ILE B 1 107 ? -10.086 4.902 12.102 1 98.69 107 ILE B O 1
ATOM 1891 N N . THR B 1 108 ? -9.789 2.938 11.07 1 98.62 108 THR B N 1
ATOM 1892 C CA . THR B 1 108 ? -9.211 2.318 12.258 1 98.62 108 THR B CA 1
ATOM 1893 C C . THR B 1 108 ? -7.691 2.26 12.148 1 98.62 108 THR B C 1
ATOM 1895 O O . THR B 1 108 ? -6.988 2.285 13.164 1 98.62 108 THR B O 1
ATOM 1898 N N . LYS B 1 109 ? -7.203 2.137 10.961 1 98.62 109 LYS B N 1
ATOM 1899 C CA . LYS B 1 109 ? -5.766 2.145 10.695 1 98.62 109 LYS B CA 1
ATOM 1900 C C . LYS B 1 109 ? -5.461 2.834 9.367 1 98.62 109 LYS B C 1
ATOM 1902 O O . LYS B 1 109 ? -6.289 2.828 8.453 1 98.62 109 LYS B O 1
ATOM 1907 N N . ALA B 1 110 ? -4.32 3.354 9.273 1 98.88 110 ALA B N 1
ATOM 1908 C CA . ALA B 1 110 ? -3.797 3.904 8.031 1 98.88 110 ALA B CA 1
ATOM 1909 C C . ALA B 1 110 ? -2.297 3.656 7.906 1 98.88 110 ALA B C 1
ATOM 1911 O O . ALA B 1 110 ? -1.573 3.682 8.906 1 98.88 110 ALA B O 1
ATOM 1912 N N . TRP B 1 111 ? -1.833 3.357 6.742 1 98.81 111 TRP B N 1
ATOM 1913 C CA . TRP B 1 111 ? -0.422 3.236 6.395 1 98.81 111 TRP B CA 1
ATOM 1914 C C . TRP B 1 111 ? -0.046 4.227 5.297 1 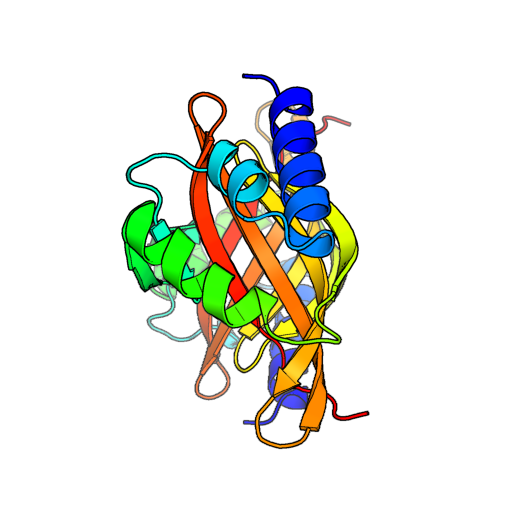98.81 111 TRP B C 1
ATOM 1916 O O . TRP B 1 111 ? -0.772 4.375 4.309 1 98.81 111 TRP B O 1
ATOM 1926 N N . PHE B 1 112 ? 1.081 4.836 5.461 1 98.69 112 PHE B N 1
ATOM 1927 C CA . PHE B 1 112 ? 1.534 5.797 4.461 1 98.69 112 PHE B CA 1
ATOM 1928 C C . PHE B 1 112 ? 2.896 5.398 3.908 1 98.69 112 PHE B C 1
ATOM 1930 O O . PHE B 1 112 ? 3.773 4.965 4.656 1 98.69 112 PHE B O 1
ATOM 1937 N N . LEU B 1 113 ? 3.072 5.422 2.635 1 98.62 113 LEU B N 1
ATOM 1938 C CA . LEU B 1 113 ? 4.344 5.469 1.923 1 98.62 113 LEU B CA 1
ATOM 1939 C C . LEU B 1 113 ? 4.578 6.848 1.312 1 98.62 113 LEU B C 1
ATOM 1941 O O . LEU B 1 113 ? 3.697 7.391 0.643 1 98.62 113 LEU B O 1
ATOM 1945 N N . ILE B 1 114 ? 5.723 7.363 1.54 1 97.75 114 ILE B N 1
ATOM 1946 C CA . ILE B 1 114 ? 5.996 8.742 1.163 1 97.75 114 ILE B CA 1
ATOM 1947 C C . ILE B 1 114 ? 7.203 8.797 0.228 1 97.75 114 ILE B C 1
ATOM 1949 O O . ILE B 1 114 ? 8.258 8.242 0.54 1 97.75 114 ILE B O 1
ATOM 1953 N N . GLY B 1 115 ? 6.977 9.453 -0.903 1 96.94 115 GLY B N 1
ATOM 1954 C CA . GLY B 1 115 ? 8.07 9.617 -1.852 1 96.94 115 GLY B CA 1
ATOM 1955 C C . GLY B 1 115 ? 9.047 10.711 -1.452 1 96.94 115 GLY B C 1
ATOM 1956 O O . GLY B 1 115 ? 8.797 11.453 -0.498 1 96.94 115 GLY B O 1
ATOM 1957 N N . GLU B 1 116 ? 10.164 10.805 -2.182 1 95.19 116 GLU B N 1
ATOM 1958 C CA . GLU B 1 116 ? 11.133 11.875 -1.969 1 95.19 116 GLU B CA 1
ATOM 1959 C C . GLU B 1 116 ? 10.539 13.234 -2.342 1 95.19 116 GLU B C 1
ATOM 1961 O O . GLU B 1 116 ? 9.836 13.352 -3.35 1 95.19 116 GLU B O 1
ATOM 1966 N N . PRO B 1 117 ? 10.883 14.164 -1.489 1 96.81 117 PRO B N 1
ATOM 1967 C CA . PRO B 1 117 ? 10.344 15.484 -1.794 1 96.81 117 PRO B CA 1
ATOM 1968 C C . PRO B 1 117 ? 10.945 16.094 -3.062 1 96.81 117 PRO B C 1
ATOM 1970 O O . PRO B 1 117 ? 12.125 15.883 -3.354 1 96.81 117 PRO B O 1
ATOM 1973 N N . ILE B 1 118 ? 10.109 16.797 -3.861 1 96.81 118 ILE B N 1
ATOM 1974 C CA . ILE B 1 118 ? 10.523 17.672 -4.953 1 96.81 118 ILE B CA 1
ATOM 1975 C C . ILE B 1 118 ? 10.281 19.125 -4.57 1 96.81 118 ILE B C 1
ATOM 1977 O O . ILE B 1 118 ? 9.133 19.547 -4.445 1 96.81 118 ILE B O 1
ATOM 1981 N N . TYR B 1 119 ? 11.32 19.859 -4.383 1 96.94 119 TYR B N 1
ATOM 1982 C CA . TYR B 1 119 ? 11.188 21.25 -3.939 1 96.94 119 TYR B CA 1
ATOM 1983 C C . TYR B 1 119 ? 10.781 22.156 -5.094 1 96.94 119 TYR B C 1
ATOM 1985 O O . TYR B 1 119 ? 11.273 22 -6.215 1 96.94 119 TYR B O 1
ATOM 1993 N N . ILE B 1 120 ? 9.867 23.062 -4.789 1 95.19 120 ILE B N 1
ATOM 1994 C CA . ILE B 1 120 ? 9.312 23.922 -5.82 1 95.19 120 ILE B CA 1
ATOM 1995 C C . ILE B 1 120 ? 9.32 25.375 -5.336 1 95.19 120 ILE B C 1
ATOM 1997 O O . ILE B 1 120 ? 9.289 25.641 -4.133 1 95.19 120 ILE B O 1
#

pLDDT: mean 97.52, std 2.77, range [79.38, 98.88]

Nearest PDB structures (foldseek):
  2k54-assembly1_A  TM=9.195E-01  e=4.819E-13  Agrobacterium fabrum str. C58
  1ohs-assembly2_D  TM=8.791E-01  e=5.439E-08  Comamonas testosteroni
  1ocv-assembly2_C  TM=8.844E-01  e=1.574E-07  Comamonas testosteroni
  3t8u-assembly1_A  TM=8.831E-01  e=2.115E-07  Comamonas testosteroni
  8cho-assembly1_A-2  TM=8.445E-01  e=1.880E-07  Comamonas testosteroni

Radius of gyration: 18.91 Å; Cα contacts (8 Å, |Δi|>4): 492; chains: 2; bounding box: 42×51×39 Å

Secondary structure (DSSP, 8-state):
--HHHHHHHHHHHHHHHHTT-HHHHHTTEEEEEEEEETTTEEEEESHHHHHHHHHHHTT-TT-EEEEEEEEEETTEEEEEEEEEEEETTEEEEEEEEEEEEEETTEEEEEEEEEPPPEE-/--HHHHHHHHHHHHHHHHTT-HHHHHTTEEEEEEEEETTTEEEEESHHHHHHHHHHHTT-TT-EEEEEEEEEETTEEEEEEEEEEEETTEEEEEEEEEEEEEETTEEEEEEEEEPPPEE-

Foldseek 3Di:
DDPVLVVVLVVQLQVCLQVLPLVSNLVQADQQAWEEAPPHHTQAGGSVRVSVVSNVQSPWPQWHKAWPDWDDDVQKIKTWIWTWGQDPVGIWIKTKIKIFGDDPRHTRYIYIDIGDTDHD/DDPVLVVVLVVQLQVCLQVLPLVSNLVQADQQAWEEAPPHHTQAGGSVRVSVVSNVQSVWPQWHKAWPDWDDDVQKIKTWIWTWGQDPVGIWIKTKIKIFGDDPRHTRYIYIDIGDTDHD

Solvent-accessible surface area (backbone atoms only — not comparable to full-atom values): 12441 Å² total; per-residue (Å²): 136,53,72,69,57,54,51,50,50,55,51,50,38,50,52,23,54,58,66,55,34,64,72,64,30,53,69,42,44,29,70,73,16,36,35,24,40,62,88,73,46,76,77,23,74,17,42,66,43,45,47,53,56,48,57,59,54,55,65,32,88,64,44,39,69,45,80,75,47,77,48,70,32,71,68,27,42,37,37,38,29,44,32,35,39,64,46,97,94,40,42,24,38,26,47,32,40,38,38,35,35,57,52,94,86,16,35,41,35,36,33,37,46,57,26,68,74,45,77,106,135,54,71,69,58,56,50,49,50,55,52,51,36,50,53,22,55,57,67,55,34,65,72,64,31,53,70,41,44,29,70,75,16,36,36,24,39,62,87,73,46,76,75,22,73,16,42,66,42,45,47,55,55,47,57,60,53,55,65,33,87,64,44,37,70,44,82,75,46,77,46,68,32,72,68,27,41,36,37,38,29,44,31,34,39,63,47,96,93,39,42,25,38,25,48,32,39,38,39,34,35,56,52,95,87,16,36,41,35,34,34,36,45,56,25,68,74,45,75,103